Protein AF-A0A7X8QN59-F1 (afdb_monomer_lite)

Foldseek 3Di:
DVVQEFQDLVLLVLLLVLLVVLVVLLVVCLVPVDPVSLVVSVVSNVVSVVSNVVSLVVNVNGPYDPVLVVLSVQLVVLVVQLVVLSVVLSVCSVVVNSVVSVVSVVSSVVSSVSNNVSSVVSVVVSVVVVVVVVVVVVVVVVVVVVVVVVVVVVVVVVCVVVVVVVVVVVVVLVVLLVVLVVCVVVVNLPDDQDRDDPDPSNVSSVVSNVVSVVVVVVVVVVVVVVVVVVVVVVVVVVVVVVVVVVVVVVVVVVVVVVVVVVVVVVVVVVVVVVVVVVVVVVVVVVVVVVVVVPD

Radius of gyration: 73.79 Å; chains: 1; bounding box: 144×64×203 Å

Structure (mmCIF, N/CA/C/O backbone):
data_AF-A0A7X8QN59-F1
#
_entry.id   AF-A0A7X8QN59-F1
#
loop_
_atom_site.group_PDB
_atom_site.id
_atom_site.type_symbol
_atom_site.label_atom_id
_atom_site.label_alt_id
_atom_site.label_comp_id
_atom_site.label_asym_id
_atom_site.label_entity_id
_atom_site.label_seq_id
_atom_site.pdbx_PDB_ins_code
_atom_site.Cartn_x
_atom_site.Cartn_y
_atom_site.Cartn_z
_atom_site.occupancy
_atom_site.B_iso_or_equiv
_atom_site.auth_seq_id
_atom_site.auth_comp_id
_atom_site.auth_asym_id
_atom_site.auth_atom_id
_atom_site.pdbx_PDB_model_num
ATOM 1 N N . MET A 1 1 ? 5.576 0.154 -21.734 1.00 44.81 1 MET A N 1
ATOM 2 C CA . MET A 1 1 ? 5.741 1.551 -22.200 1.00 44.81 1 MET A CA 1
ATOM 3 C C . MET A 1 1 ? 7.188 1.907 -22.566 1.00 44.81 1 MET A C 1
ATOM 5 O O . MET A 1 1 ? 7.354 2.583 -23.569 1.00 44.81 1 MET A O 1
ATOM 9 N N . TYR A 1 2 ? 8.227 1.440 -21.850 1.00 43.88 2 TYR A N 1
ATOM 10 C CA . TYR A 1 2 ? 9.634 1.782 -22.162 1.00 43.88 2 TYR A CA 1
ATOM 11 C C . TYR A 1 2 ? 10.181 1.205 -23.482 1.00 43.88 2 TYR A C 1
ATOM 13 O O . TYR A 1 2 ? 10.885 1.901 -24.204 1.00 43.88 2 TYR A O 1
ATOM 21 N N . GLU A 1 3 ? 9.837 -0.032 -23.846 1.00 47.62 3 GLU A N 1
ATOM 22 C CA . GLU A 1 3 ? 10.413 -0.683 -25.041 1.00 47.62 3 GLU A CA 1
ATOM 23 C C . GLU A 1 3 ? 9.923 -0.115 -26.384 1.00 47.62 3 GLU A C 1
ATOM 25 O O . GLU A 1 3 ? 10.558 -0.332 -27.418 1.00 47.62 3 GLU A O 1
ATOM 30 N N . GLN A 1 4 ? 8.813 0.628 -26.381 1.00 49.09 4 GLN A N 1
ATOM 31 C CA . GLN A 1 4 ? 8.185 1.124 -27.610 1.00 49.09 4 GLN A CA 1
ATOM 32 C C . GLN A 1 4 ? 8.911 2.332 -28.225 1.00 49.09 4 GLN A C 1
ATOM 34 O O . GLN A 1 4 ? 8.849 2.502 -29.438 1.00 49.09 4 GLN A O 1
ATOM 39 N N . HIS A 1 5 ? 9.649 3.110 -27.423 1.00 53.09 5 HIS A N 1
ATOM 40 C CA . HIS A 1 5 ? 10.275 4.373 -27.858 1.00 53.09 5 HIS A CA 1
ATOM 41 C C . HIS A 1 5 ? 11.810 4.327 -27.878 1.00 53.09 5 HIS A C 1
ATOM 43 O O . HIS A 1 5 ? 12.466 5.272 -28.305 1.00 53.09 5 HIS A O 1
ATOM 49 N N . LEU A 1 6 ? 12.416 3.243 -27.388 1.00 63.78 6 LEU A N 1
ATOM 50 C CA . LEU A 1 6 ? 13.869 3.110 -27.335 1.00 63.78 6 LEU A CA 1
ATOM 51 C C . LEU A 1 6 ? 14.376 2.388 -28.579 1.00 63.78 6 LEU A C 1
ATOM 53 O O . LEU A 1 6 ? 14.095 1.201 -28.781 1.00 63.78 6 LEU A O 1
ATOM 57 N N . ILE A 1 7 ? 15.152 3.093 -29.402 1.00 71.94 7 ILE A N 1
ATOM 58 C CA . ILE A 1 7 ? 16.002 2.443 -30.395 1.00 71.94 7 ILE A CA 1
ATOM 59 C C . ILE A 1 7 ? 16.997 1.555 -29.644 1.00 71.94 7 ILE A C 1
ATOM 61 O O . ILE A 1 7 ? 17.609 1.967 -28.656 1.00 71.94 7 ILE A O 1
ATOM 65 N N . SER A 1 8 ? 17.164 0.319 -30.110 1.00 81.31 8 SER A N 1
ATOM 66 C CA . SER A 1 8 ? 18.245 -0.530 -29.618 1.00 81.31 8 SER A CA 1
ATOM 67 C C . SER A 1 8 ? 19.570 0.092 -30.058 1.00 81.31 8 SER A C 1
ATOM 69 O O . SER A 1 8 ? 19.858 0.170 -31.253 1.00 81.31 8 SER A O 1
ATOM 71 N N . ILE A 1 9 ? 20.379 0.523 -29.087 1.00 83.81 9 ILE A N 1
ATOM 72 C CA . ILE A 1 9 ? 21.734 1.038 -29.332 1.00 83.81 9 ILE A CA 1
ATOM 73 C C . ILE A 1 9 ? 22.555 0.016 -30.133 1.00 83.81 9 ILE A C 1
ATOM 75 O O . ILE A 1 9 ? 23.342 0.411 -30.991 1.00 83.81 9 ILE A O 1
ATOM 79 N N . ASP A 1 10 ? 22.315 -1.282 -29.930 1.00 86.56 10 ASP A N 1
ATOM 80 C CA . ASP A 1 10 ? 22.960 -2.355 -30.692 1.00 86.56 10 ASP A CA 1
ATOM 81 C C . ASP A 1 10 ? 22.600 -2.314 -32.179 1.00 86.56 10 ASP A C 1
ATOM 83 O O . ASP A 1 10 ? 23.446 -2.583 -33.025 1.00 86.56 10 ASP A O 1
ATOM 87 N N . THR A 1 11 ? 21.361 -1.948 -32.517 1.00 91.00 11 THR A N 1
ATOM 88 C CA . THR A 1 11 ? 20.914 -1.818 -33.914 1.00 91.00 11 THR A CA 1
ATOM 89 C C . THR A 1 11 ? 21.661 -0.690 -34.616 1.00 91.00 11 THR A C 1
ATOM 91 O O . THR A 1 11 ? 22.186 -0.885 -35.708 1.00 91.00 11 THR A O 1
ATOM 94 N N . VAL A 1 12 ? 21.820 0.454 -33.945 1.00 92.81 12 VAL A N 1
ATOM 95 C CA . VAL A 1 12 ? 22.618 1.570 -34.473 1.00 92.81 12 VAL A CA 1
ATOM 96 C C . VAL A 1 12 ? 24.098 1.187 -34.598 1.00 92.81 12 VAL A C 1
ATOM 98 O O . VAL A 1 12 ? 24.731 1.482 -35.611 1.00 92.81 12 VAL A O 1
ATOM 101 N N . HIS A 1 13 ? 24.653 0.468 -33.616 1.00 92.06 13 HIS A N 1
ATOM 102 C CA . HIS A 1 13 ? 26.037 -0.010 -33.676 1.00 92.06 13 HIS A CA 1
ATOM 103 C C . HIS A 1 13 ? 26.277 -0.987 -34.829 1.00 92.06 13 HIS A C 1
ATOM 105 O O . HIS A 1 13 ? 27.310 -0.879 -35.487 1.00 92.06 13 HIS A O 1
ATOM 111 N N . ARG A 1 14 ? 25.336 -1.900 -35.115 1.00 94.44 14 ARG A N 1
ATOM 112 C CA . ARG A 1 14 ? 25.438 -2.796 -36.278 1.00 94.44 14 ARG A CA 1
ATOM 113 C C . ARG A 1 14 ? 25.534 -2.008 -37.580 1.00 94.44 14 ARG A C 1
ATOM 115 O O . ARG A 1 14 ? 26.398 -2.310 -38.396 1.00 94.44 14 ARG A O 1
ATOM 122 N N . ILE A 1 15 ? 24.712 -0.972 -37.755 1.00 96.00 15 ILE A N 1
ATOM 123 C CA . ILE A 1 15 ? 24.776 -0.113 -38.946 1.00 96.00 15 ILE A CA 1
ATOM 124 C C . ILE A 1 15 ? 26.153 0.565 -39.045 1.00 96.00 15 ILE A C 1
ATOM 126 O O . ILE A 1 15 ? 26.799 0.480 -40.090 1.00 96.00 15 ILE A O 1
ATOM 130 N N . LYS A 1 16 ? 26.663 1.158 -37.950 1.00 96.00 16 LYS A N 1
ATOM 131 C CA . LYS A 1 16 ? 28.019 1.747 -37.927 1.00 96.00 16 LYS A CA 1
ATOM 132 C C . LYS A 1 16 ? 29.089 0.728 -38.325 1.00 96.00 16 LYS A C 1
ATOM 134 O O . LYS A 1 16 ? 29.953 1.036 -39.142 1.00 96.00 16 LYS A O 1
ATOM 139 N N . GLN A 1 17 ? 29.024 -0.487 -37.778 1.00 95.69 17 GLN A N 1
ATOM 140 C CA . GLN A 1 17 ? 29.954 -1.569 -38.109 1.00 95.69 17 GLN A CA 1
ATOM 141 C C . GLN A 1 17 ? 29.912 -1.913 -39.600 1.00 95.69 17 GLN A C 1
ATOM 143 O O . GLN A 1 17 ? 30.968 -2.051 -40.208 1.00 95.69 17 GLN A O 1
ATOM 148 N N . ARG A 1 18 ? 28.723 -1.997 -40.210 1.00 96.88 18 ARG A N 1
ATOM 149 C CA . ARG A 1 18 ? 28.588 -2.288 -41.645 1.00 96.88 18 ARG A CA 1
ATOM 150 C C . ARG A 1 18 ? 29.156 -1.181 -42.532 1.00 96.88 18 ARG A C 1
ATOM 152 O O . ARG A 1 18 ? 29.790 -1.494 -43.534 1.00 96.88 18 ARG A O 1
ATOM 159 N N . VAL A 1 19 ? 28.993 0.090 -42.159 1.00 95.38 19 VAL A N 1
ATOM 160 C CA . VAL A 1 19 ? 29.618 1.218 -42.880 1.00 95.38 19 VAL A CA 1
ATOM 161 C C . VAL A 1 19 ? 31.148 1.134 -42.805 1.00 95.38 19 VAL A C 1
ATOM 163 O O . VAL A 1 19 ? 31.826 1.249 -43.823 1.00 95.38 19 VAL A O 1
ATOM 166 N N . VAL A 1 20 ? 31.706 0.846 -41.625 1.00 94.88 20 VAL A N 1
ATOM 167 C CA . VAL A 1 20 ? 33.161 0.685 -41.452 1.00 94.88 20 VAL A CA 1
ATOM 168 C C . VAL A 1 20 ? 33.697 -0.528 -42.221 1.00 94.88 20 VAL A C 1
ATOM 170 O O . VAL A 1 20 ? 34.733 -0.423 -42.876 1.00 94.88 20 VAL A O 1
ATOM 173 N N . LEU A 1 21 ? 32.990 -1.662 -42.192 1.00 96.00 21 LEU A N 1
ATOM 174 C CA . LEU A 1 21 ? 33.342 -2.848 -42.981 1.00 96.00 21 LEU A CA 1
ATOM 175 C C . LEU A 1 21 ? 33.314 -2.548 -44.482 1.00 96.00 21 LEU A C 1
ATOM 177 O O . LEU A 1 21 ? 34.239 -2.922 -45.195 1.00 96.00 21 LEU A O 1
ATOM 181 N N . SER A 1 22 ? 32.308 -1.808 -44.950 1.00 95.62 22 SER A N 1
ATOM 182 C CA . SER A 1 22 ? 32.225 -1.360 -46.341 1.00 95.62 22 SER A CA 1
ATOM 183 C C . SER A 1 22 ? 33.440 -0.498 -46.732 1.00 95.62 22 SER A C 1
ATOM 185 O O . SER A 1 22 ? 34.058 -0.730 -47.770 1.00 95.62 22 SER A O 1
ATOM 187 N N . ASN A 1 23 ? 33.885 0.424 -45.873 1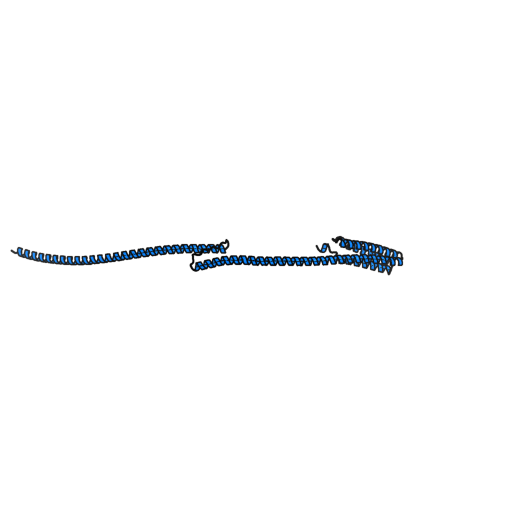.00 93.69 23 ASN A N 1
ATOM 188 C CA . ASN A 1 23 ? 35.125 1.173 -46.123 1.00 93.69 23 ASN A CA 1
ATOM 189 C C . ASN A 1 23 ? 36.360 0.260 -46.174 1.00 93.69 23 ASN A C 1
ATOM 191 O O . ASN A 1 23 ? 37.241 0.470 -47.005 1.00 93.69 23 ASN A O 1
ATOM 195 N N . SER A 1 24 ? 36.419 -0.769 -45.323 1.00 94.25 24 SER A N 1
ATOM 196 C CA . SER A 1 24 ? 37.519 -1.741 -45.322 1.00 94.25 24 SER A CA 1
ATOM 197 C C . SER A 1 24 ? 37.622 -2.500 -46.647 1.00 94.25 24 SER A C 1
ATOM 199 O O . SER A 1 24 ? 38.703 -2.546 -47.230 1.00 94.25 24 SER A O 1
ATOM 201 N N . TYR A 1 25 ? 36.510 -3.045 -47.152 1.00 95.31 25 TYR A N 1
ATOM 202 C CA . TYR A 1 25 ? 36.494 -3.751 -48.439 1.00 95.31 25 TYR A CA 1
ATOM 203 C C . TYR A 1 25 ? 36.888 -2.830 -49.597 1.00 95.31 25 TYR A C 1
ATOM 205 O O . TYR A 1 25 ? 37.665 -3.223 -50.467 1.00 95.31 25 TYR A O 1
ATOM 213 N N . LEU A 1 26 ? 36.425 -1.575 -49.586 1.00 94.25 26 LEU A N 1
ATOM 214 C CA . LEU A 1 26 ? 36.805 -0.607 -50.613 1.00 94.25 26 LEU A CA 1
ATOM 215 C C . LEU A 1 26 ? 38.305 -0.276 -50.574 1.00 94.25 26 LEU A C 1
ATOM 217 O O . LEU A 1 26 ? 38.942 -0.151 -51.620 1.00 94.25 26 LEU A O 1
ATOM 221 N N . MET A 1 27 ? 38.890 -0.169 -49.380 1.00 91.12 27 MET A N 1
ATOM 222 C CA . MET A 1 27 ? 40.331 0.041 -49.228 1.00 91.12 27 MET A CA 1
ATOM 223 C C . MET A 1 27 ? 41.153 -1.146 -49.734 1.00 91.12 27 MET A C 1
ATOM 225 O O . MET A 1 27 ? 42.210 -0.945 -50.340 1.00 91.12 27 MET A O 1
ATOM 229 N N . ASP A 1 28 ? 40.678 -2.377 -49.539 1.00 92.81 28 ASP A N 1
ATOM 230 C CA . ASP A 1 28 ? 41.335 -3.556 -50.104 1.00 92.81 28 ASP A CA 1
ATOM 231 C C . ASP A 1 28 ? 41.301 -3.554 -51.638 1.00 92.81 28 ASP A C 1
ATOM 233 O O . ASP A 1 28 ? 42.330 -3.836 -52.261 1.00 92.81 28 ASP A O 1
ATOM 237 N N . VAL A 1 29 ? 40.188 -3.123 -52.244 1.00 94.00 29 VAL A N 1
ATOM 238 C CA . VAL A 1 29 ? 40.080 -2.907 -53.697 1.00 94.00 29 VAL A CA 1
ATOM 239 C C . VAL A 1 29 ? 41.067 -1.845 -54.187 1.00 94.00 29 VAL A C 1
ATOM 241 O O . VAL A 1 29 ? 41.781 -2.077 -55.161 1.00 94.00 29 VAL A O 1
ATOM 244 N N . LEU A 1 30 ? 41.166 -0.694 -53.514 1.00 91.38 30 LEU A N 1
ATOM 245 C CA . LEU A 1 30 ? 42.093 0.376 -53.910 1.00 91.38 30 LEU A CA 1
ATOM 246 C C . LEU A 1 30 ? 43.563 -0.046 -53.788 1.00 91.38 30 LEU A C 1
ATOM 248 O O . LEU A 1 30 ? 44.391 0.328 -54.620 1.00 91.38 30 LEU A O 1
ATOM 252 N N . ARG A 1 31 ? 43.899 -0.844 -52.769 1.00 91.69 31 ARG A N 1
ATOM 253 C CA . ARG A 1 31 ? 45.261 -1.348 -52.546 1.00 91.69 31 ARG A CA 1
ATOM 254 C C . ARG A 1 31 ? 45.645 -2.454 -53.529 1.00 91.69 31 ARG A C 1
ATOM 256 O O . ARG A 1 31 ? 46.814 -2.559 -53.903 1.00 91.69 31 ARG A O 1
ATOM 263 N N . LYS A 1 32 ? 44.691 -3.308 -53.901 1.00 92.62 32 LYS A N 1
ATOM 264 C CA . LYS A 1 32 ? 44.879 -4.442 -54.813 1.00 92.62 32 LYS A CA 1
ATOM 265 C C . LYS A 1 32 ? 43.723 -4.481 -55.819 1.00 92.62 32 LYS A C 1
ATOM 267 O O . LYS A 1 32 ? 42.798 -5.264 -55.621 1.00 92.62 32 LYS A O 1
ATOM 272 N N . PRO A 1 33 ? 43.767 -3.677 -56.896 1.00 90.56 33 PRO A N 1
ATOM 273 C CA . PRO A 1 33 ? 42.663 -3.564 -57.848 1.00 90.56 33 PRO A CA 1
ATOM 274 C C . PRO A 1 33 ? 42.682 -4.717 -58.864 1.00 90.56 33 PRO A C 1
ATOM 276 O O . PRO A 1 33 ? 43.029 -4.533 -60.030 1.00 90.56 33 PRO A O 1
ATOM 279 N N . VAL A 1 34 ? 42.361 -5.927 -58.404 1.00 92.88 34 VAL A N 1
ATOM 280 C CA . VAL A 1 34 ? 42.230 -7.137 -59.230 1.00 92.88 34 VAL A CA 1
ATOM 281 C C . VAL A 1 34 ? 40.767 -7.568 -59.292 1.00 92.88 34 VAL A C 1
ATOM 283 O O . VAL A 1 34 ? 39.970 -7.203 -58.436 1.00 92.88 34 VAL A O 1
ATOM 286 N N . GLU A 1 35 ? 40.396 -8.346 -60.306 1.00 91.94 35 GLU A N 1
ATOM 287 C CA . GLU A 1 35 ? 39.000 -8.759 -60.513 1.00 91.94 35 GLU A CA 1
ATOM 288 C C . GLU A 1 35 ? 38.417 -9.498 -59.298 1.00 91.94 35 GLU A C 1
ATOM 290 O O . GLU A 1 35 ? 37.293 -9.219 -58.895 1.00 91.94 35 GLU A O 1
ATOM 295 N N . GLU A 1 36 ? 39.215 -10.353 -58.655 1.00 93.12 36 GLU A N 1
ATOM 296 C CA . GLU A 1 36 ? 38.830 -11.092 -57.447 1.00 93.12 36 GLU A CA 1
ATOM 297 C C . GLU A 1 36 ? 38.400 -10.168 -56.294 1.00 93.12 36 GLU A C 1
ATOM 299 O O . GLU A 1 36 ? 37.313 -10.340 -55.748 1.00 93.12 36 GLU A O 1
ATOM 304 N N . THR A 1 37 ? 39.198 -9.145 -55.964 1.00 92.88 37 THR A N 1
ATOM 305 C CA . THR A 1 37 ? 38.901 -8.227 -54.849 1.00 92.88 37 THR A CA 1
ATOM 306 C C . THR A 1 37 ? 37.716 -7.319 -55.152 1.00 92.88 37 THR A C 1
ATOM 308 O O . THR A 1 37 ? 36.962 -6.969 -54.249 1.00 92.88 37 THR A O 1
ATOM 311 N N . ILE A 1 38 ? 37.535 -6.940 -56.420 1.00 93.38 38 ILE A N 1
ATOM 312 C CA . ILE A 1 38 ? 36.405 -6.120 -56.862 1.00 93.38 38 ILE A CA 1
ATOM 313 C C . ILE A 1 38 ? 35.099 -6.910 -56.745 1.00 93.38 38 ILE A C 1
ATOM 315 O O . ILE A 1 38 ? 34.141 -6.400 -56.170 1.00 93.38 38 ILE A O 1
ATOM 319 N N . VAL A 1 39 ? 35.066 -8.149 -57.248 1.00 94.62 39 VAL A N 1
ATOM 320 C CA . VAL A 1 39 ? 33.872 -9.008 -57.187 1.00 94.62 39 VAL A CA 1
ATOM 321 C C . VAL A 1 39 ? 33.503 -9.325 -55.738 1.00 94.62 39 VAL A C 1
ATOM 323 O O . VAL A 1 39 ? 32.334 -9.213 -55.371 1.00 94.62 39 VAL A O 1
ATOM 326 N N . GLU A 1 40 ? 34.491 -9.654 -54.900 1.00 94.56 40 GLU A N 1
ATOM 327 C CA . GLU A 1 40 ? 34.267 -9.889 -53.470 1.00 94.56 40 GLU A CA 1
ATOM 328 C C . GLU A 1 40 ? 33.688 -8.643 -52.784 1.00 94.56 40 GLU A C 1
ATOM 330 O O . GLU A 1 40 ? 32.687 -8.736 -52.073 1.00 94.56 40 GLU A O 1
ATOM 335 N N . ALA A 1 41 ? 34.261 -7.460 -53.028 1.00 94.88 41 ALA A N 1
ATOM 336 C CA . ALA A 1 41 ? 33.770 -6.219 -52.437 1.00 94.88 41 ALA A CA 1
ATOM 337 C C . ALA A 1 41 ? 32.329 -5.896 -52.865 1.00 94.88 41 ALA A C 1
ATOM 339 O O . ALA A 1 41 ? 31.521 -5.522 -52.020 1.00 94.88 41 ALA A O 1
ATOM 340 N N . GLU A 1 42 ? 31.978 -6.080 -54.141 1.00 94.56 42 GLU A N 1
ATOM 341 C CA . GLU A 1 42 ? 30.611 -5.864 -54.636 1.00 94.56 42 GLU A CA 1
ATOM 342 C C . GLU A 1 42 ? 29.593 -6.809 -53.988 1.00 94.56 42 GLU A C 1
ATOM 344 O O . GLU A 1 42 ? 28.500 -6.380 -53.603 1.00 94.56 42 GLU A O 1
ATOM 349 N N . GLU A 1 43 ? 29.950 -8.084 -53.811 1.00 95.19 43 GLU A N 1
ATOM 350 C CA . GLU A 1 43 ? 29.104 -9.038 -53.094 1.00 95.19 43 GLU A CA 1
ATOM 351 C C . GLU A 1 43 ? 28.883 -8.595 -51.641 1.00 95.19 43 GLU A C 1
ATOM 353 O O . GLU A 1 43 ? 27.741 -8.537 -51.169 1.00 95.19 43 GLU A O 1
ATOM 358 N N . GLN A 1 44 ? 29.958 -8.213 -50.946 1.00 96.62 44 GLN A N 1
ATOM 359 C CA . GLN A 1 44 ? 29.880 -7.746 -49.563 1.00 96.62 44 GLN A CA 1
ATOM 360 C C . GLN A 1 44 ? 29.084 -6.442 -49.445 1.00 96.62 44 GLN A C 1
ATOM 362 O O . GLN A 1 44 ? 28.251 -6.314 -48.549 1.00 96.62 44 GLN A O 1
ATOM 367 N N . PHE A 1 45 ? 29.250 -5.487 -50.361 1.00 95.88 45 PHE A N 1
ATOM 368 C CA . PHE A 1 45 ? 28.480 -4.241 -50.360 1.00 95.88 45 PHE A CA 1
ATOM 369 C C . PHE A 1 45 ? 26.981 -4.483 -50.475 1.00 95.88 45 PHE A C 1
ATOM 371 O O . PHE A 1 45 ? 26.217 -3.854 -49.740 1.00 95.88 45 PHE A O 1
ATOM 378 N N . ASN A 1 46 ? 26.555 -5.419 -51.323 1.00 94.31 46 ASN A N 1
ATOM 379 C CA . ASN A 1 46 ? 25.146 -5.786 -51.435 1.00 94.31 46 ASN A CA 1
ATOM 380 C C . ASN A 1 46 ? 24.606 -6.367 -50.122 1.00 94.31 46 ASN A C 1
ATOM 382 O O . ASN A 1 46 ? 23.564 -5.924 -49.635 1.00 94.31 46 ASN A O 1
ATOM 386 N N . GLN A 1 47 ? 25.332 -7.301 -49.500 1.00 95.12 47 GLN A N 1
ATOM 387 C CA . GLN A 1 47 ? 24.924 -7.882 -48.215 1.00 95.12 47 GLN A CA 1
ATOM 388 C C . GLN A 1 47 ? 24.854 -6.829 -47.099 1.00 95.12 47 GLN A C 1
ATOM 390 O O . GLN A 1 47 ? 23.902 -6.803 -46.311 1.00 95.12 47 GLN A O 1
ATOM 395 N N . LEU A 1 48 ? 25.839 -5.930 -47.040 1.00 96.19 48 LEU A N 1
ATOM 396 C CA . LEU A 1 48 ? 25.892 -4.863 -46.044 1.00 96.19 48 LEU A CA 1
ATOM 397 C C . LEU A 1 48 ? 24.753 -3.849 -46.233 1.00 96.19 48 LEU A C 1
ATOM 399 O O . LEU A 1 48 ? 24.156 -3.429 -45.240 1.00 96.19 48 LEU A O 1
ATOM 403 N N . THR A 1 49 ? 24.419 -3.498 -47.480 1.00 94.06 49 THR A N 1
ATOM 404 C CA . THR A 1 49 ? 23.286 -2.619 -47.815 1.00 94.06 49 THR A CA 1
ATOM 405 C C . THR A 1 49 ? 21.961 -3.228 -47.362 1.00 94.06 49 THR A C 1
ATOM 407 O O . THR A 1 49 ? 21.229 -2.570 -46.627 1.00 94.06 49 THR A O 1
ATOM 410 N N . ILE A 1 50 ? 21.698 -4.500 -47.685 1.00 95.69 50 ILE A N 1
ATOM 411 C CA . ILE A 1 50 ? 20.480 -5.209 -47.247 1.00 95.69 50 ILE A CA 1
ATOM 412 C C . ILE A 1 50 ? 20.366 -5.198 -45.718 1.00 95.69 50 ILE A C 1
ATOM 414 O O . ILE A 1 50 ? 19.303 -4.933 -45.155 1.00 95.69 50 ILE A O 1
ATOM 418 N N . GLY A 1 51 ? 21.478 -5.458 -45.023 1.00 95.44 51 GLY A N 1
ATOM 419 C CA . GLY A 1 51 ? 21.512 -5.405 -43.566 1.00 95.44 51 GLY A CA 1
ATOM 420 C C . GLY A 1 51 ? 21.177 -4.015 -43.016 1.00 95.44 51 GLY A C 1
ATOM 421 O O . GLY A 1 51 ? 20.432 -3.905 -42.041 1.00 95.44 51 GLY A O 1
ATOM 422 N N . ASN A 1 52 ? 21.723 -2.957 -43.624 1.00 95.12 52 ASN A N 1
ATOM 423 C CA . ASN A 1 52 ? 21.444 -1.579 -43.224 1.00 95.12 52 ASN A CA 1
ATOM 424 C C . ASN A 1 52 ? 19.972 -1.220 -43.431 1.00 95.12 52 ASN A C 1
ATOM 426 O O . ASN A 1 52 ? 19.363 -0.692 -42.509 1.00 95.12 52 ASN A O 1
ATOM 430 N N . GLU A 1 53 ? 19.387 -1.551 -44.580 1.00 94.88 53 GLU A N 1
ATOM 431 C CA . GLU A 1 53 ? 17.966 -1.310 -44.860 1.00 94.88 53 GLU A CA 1
ATOM 432 C C . GLU A 1 53 ? 17.055 -2.006 -43.841 1.00 94.88 53 GLU A C 1
ATOM 434 O O . GLU A 1 53 ? 16.129 -1.389 -43.312 1.00 94.88 53 GLU A O 1
ATOM 439 N N . ALA A 1 54 ? 17.355 -3.260 -43.492 1.00 94.81 54 ALA A N 1
ATOM 440 C CA . ALA A 1 54 ? 16.591 -4.008 -42.496 1.00 94.81 54 ALA A CA 1
ATOM 441 C C . ALA A 1 54 ? 16.662 -3.376 -41.090 1.00 94.81 54 ALA A C 1
ATOM 443 O O . ALA A 1 54 ? 15.648 -3.264 -40.390 1.00 94.81 54 ALA A O 1
ATOM 444 N N . ASP A 1 55 ? 17.852 -2.943 -40.666 1.00 94.81 55 ASP A N 1
ATOM 445 C CA . ASP A 1 55 ? 18.042 -2.300 -39.363 1.00 94.81 55 ASP A CA 1
ATOM 446 C C . ASP A 1 55 ? 17.441 -0.878 -39.332 1.00 94.81 55 ASP A C 1
ATOM 448 O O . ASP A 1 55 ? 16.852 -0.493 -38.322 1.00 94.81 55 ASP A O 1
ATOM 452 N N . ILE A 1 56 ? 17.499 -0.126 -40.440 1.00 94.38 56 ILE A N 1
ATOM 453 C CA . ILE A 1 56 ? 16.828 1.178 -40.591 1.00 94.38 56 ILE A CA 1
ATOM 454 C C . ILE A 1 56 ? 15.312 1.007 -40.500 1.00 94.38 56 ILE A C 1
ATOM 456 O O . ILE A 1 56 ? 14.674 1.701 -39.714 1.00 94.38 56 ILE A O 1
ATOM 460 N N . TYR A 1 57 ? 14.735 0.040 -41.215 1.00 92.19 57 TYR A N 1
ATOM 461 C CA . TYR A 1 57 ? 13.303 -0.250 -41.133 1.00 92.19 57 TYR A CA 1
ATOM 462 C C . TYR A 1 57 ? 12.873 -0.585 -39.697 1.00 92.19 57 TYR A C 1
ATOM 464 O O . TYR A 1 57 ? 11.863 -0.088 -39.204 1.00 92.19 57 TYR A O 1
ATOM 472 N N . THR A 1 58 ? 13.684 -1.370 -38.981 1.00 91.25 58 THR A N 1
ATOM 473 C CA . THR A 1 58 ? 13.442 -1.708 -37.567 1.00 91.25 58 THR A CA 1
ATOM 474 C C . THR A 1 58 ? 13.431 -0.470 -36.661 1.00 91.25 58 THR A C 1
ATOM 476 O O . THR A 1 58 ? 12.715 -0.435 -35.657 1.00 91.25 58 THR A O 1
ATOM 479 N N . ILE A 1 59 ? 14.223 0.547 -36.999 1.00 90.75 59 ILE A N 1
ATOM 480 C CA . ILE A 1 59 ? 14.219 1.838 -36.311 1.00 90.75 59 ILE A CA 1
ATOM 481 C C . ILE A 1 59 ? 12.962 2.641 -36.679 1.00 90.75 59 ILE A C 1
ATOM 483 O O . ILE A 1 59 ? 12.314 3.184 -35.788 1.00 90.75 59 ILE A O 1
ATOM 487 N N . GLU A 1 60 ? 12.584 2.687 -37.956 1.00 89.38 60 GLU A N 1
ATOM 488 C CA . GLU A 1 60 ? 11.461 3.493 -38.461 1.00 89.38 60 GLU A CA 1
ATOM 489 C C . GLU A 1 60 ? 10.084 3.026 -37.977 1.00 89.38 60 GLU A C 1
ATOM 491 O O . GLU A 1 60 ? 9.186 3.849 -37.807 1.00 89.38 60 GLU A O 1
ATOM 496 N N . ILE A 1 61 ? 9.906 1.727 -37.718 1.00 87.44 61 ILE A N 1
ATOM 497 C CA . ILE A 1 61 ? 8.646 1.196 -37.168 1.00 87.44 61 ILE A CA 1
ATOM 498 C C . ILE A 1 61 ? 8.431 1.550 -35.688 1.00 87.44 61 ILE A C 1
ATOM 500 O O . ILE A 1 61 ? 7.351 1.293 -35.150 1.00 87.44 61 ILE A O 1
ATOM 504 N N . LYS A 1 62 ? 9.445 2.095 -35.002 1.00 86.06 62 LYS A N 1
ATOM 505 C CA . LYS A 1 62 ? 9.313 2.581 -33.623 1.00 86.06 62 LYS A CA 1
ATOM 506 C C . LYS A 1 62 ? 8.727 3.989 -33.615 1.00 86.06 62 LYS A C 1
ATOM 508 O O . LYS A 1 62 ? 8.914 4.766 -34.549 1.00 86.06 62 LYS A O 1
ATOM 513 N N . ASP A 1 63 ? 8.046 4.343 -32.527 1.00 82.75 63 ASP A N 1
ATOM 514 C CA . ASP A 1 63 ? 7.536 5.704 -32.362 1.00 82.75 63 ASP A CA 1
ATOM 515 C C . ASP A 1 63 ? 8.680 6.647 -31.969 1.00 82.75 63 ASP A C 1
ATOM 517 O O . ASP A 1 63 ? 9.033 6.795 -30.796 1.00 82.75 63 ASP A O 1
ATOM 521 N N . LEU A 1 64 ? 9.332 7.206 -32.989 1.00 84.31 64 LEU A N 1
ATOM 522 C CA . LEU A 1 64 ? 10.449 8.133 -32.841 1.00 84.31 64 LEU A CA 1
ATOM 523 C C . LEU A 1 64 ? 9.958 9.559 -32.580 1.00 84.31 64 LEU A C 1
ATOM 525 O O . LEU A 1 64 ? 8.984 10.028 -33.189 1.00 84.31 64 LEU A O 1
ATOM 529 N N . SER A 1 65 ? 10.702 10.281 -31.738 1.00 86.38 65 SER A N 1
ATOM 530 C CA . SER A 1 65 ? 10.503 11.717 -31.557 1.00 86.38 65 SER A CA 1
ATOM 531 C C . SER A 1 65 ? 10.723 12.466 -32.877 1.00 86.38 65 SER A C 1
ATOM 533 O O . SER A 1 65 ? 11.385 11.971 -33.792 1.00 86.38 65 SER A O 1
ATOM 535 N N . GLN A 1 66 ? 10.175 13.677 -32.999 1.00 88.00 66 GLN A N 1
ATOM 536 C CA . GLN A 1 66 ? 10.377 14.482 -34.206 1.00 88.00 66 GLN A CA 1
ATOM 537 C C . GLN A 1 66 ? 11.868 14.774 -34.460 1.00 88.00 66 GLN A C 1
ATOM 539 O O . GLN A 1 66 ? 12.311 14.671 -35.600 1.00 88.00 66 GLN A O 1
ATOM 544 N N . GLY A 1 67 ? 12.650 15.033 -33.406 1.00 89.12 67 GLY A N 1
ATOM 545 C CA . GLY A 1 67 ? 14.098 15.229 -33.519 1.00 89.12 67 GLY A CA 1
ATOM 546 C C . GLY A 1 67 ? 14.835 13.968 -33.982 1.00 89.12 67 GLY A C 1
ATOM 547 O O . GLY A 1 67 ? 15.651 14.038 -34.896 1.00 89.12 67 GLY A O 1
ATOM 548 N N . ASP A 1 68 ? 14.497 12.797 -33.434 1.00 90.38 68 ASP A N 1
ATOM 549 C CA . ASP A 1 68 ? 15.130 11.533 -33.846 1.00 90.38 68 ASP A CA 1
ATOM 550 C C . ASP A 1 68 ? 14.774 11.161 -35.295 1.00 90.38 68 ASP A C 1
ATOM 552 O O . ASP A 1 68 ? 15.615 10.636 -36.023 1.00 90.38 68 ASP A O 1
ATOM 556 N N . LYS A 1 69 ? 13.553 11.485 -35.750 1.00 92.12 69 LYS A N 1
ATOM 557 C CA . LYS A 1 69 ? 13.145 11.341 -37.161 1.00 92.12 69 LYS A CA 1
ATOM 558 C C . LYS A 1 69 ? 13.983 12.225 -38.083 1.00 92.12 69 LYS A C 1
ATOM 560 O O . LYS A 1 69 ? 14.400 11.770 -39.145 1.00 92.12 69 LYS A O 1
ATOM 565 N N . GLU A 1 70 ? 14.246 13.469 -37.690 1.00 94.19 70 GLU A N 1
ATOM 566 C CA . GLU A 1 70 ? 15.093 14.389 -38.458 1.00 94.19 70 GLU A CA 1
ATOM 567 C C . GLU A 1 70 ? 16.543 13.893 -38.541 1.00 94.19 70 GLU A C 1
ATOM 569 O O . GLU A 1 70 ? 17.123 13.886 -39.627 1.00 94.19 70 GLU A O 1
ATOM 574 N N . ILE A 1 71 ? 17.111 13.412 -37.431 1.00 94.88 71 ILE A N 1
ATOM 575 C CA . ILE A 1 71 ? 18.465 12.837 -37.396 1.00 94.88 71 ILE A CA 1
ATOM 576 C C . ILE A 1 71 ? 18.547 11.579 -38.274 1.00 94.88 71 ILE A C 1
ATOM 578 O O . ILE A 1 71 ? 19.480 11.432 -39.066 1.00 94.88 71 ILE A O 1
ATOM 582 N N . LEU A 1 72 ? 17.555 10.686 -38.189 1.00 94.81 72 LEU A N 1
ATOM 583 C CA . LEU A 1 72 ? 17.503 9.478 -39.013 1.00 94.81 72 LEU A CA 1
ATOM 584 C C . LEU A 1 72 ? 17.382 9.803 -40.508 1.00 94.81 72 LEU A C 1
ATOM 586 O O . LEU A 1 72 ? 17.999 9.134 -41.333 1.00 94.81 72 LEU A O 1
ATOM 590 N N . ASN A 1 73 ? 16.612 10.830 -40.871 1.00 95.88 73 ASN A N 1
ATOM 591 C CA . ASN A 1 73 ? 16.514 11.279 -42.259 1.00 95.88 73 ASN A CA 1
ATOM 592 C C . ASN A 1 73 ? 17.853 11.813 -42.778 1.00 95.88 73 ASN A C 1
ATOM 594 O O . ASN A 1 73 ? 18.283 11.376 -43.843 1.00 95.88 73 ASN A O 1
ATOM 598 N N . LYS A 1 74 ? 18.559 12.645 -42.000 1.00 96.50 74 LYS A N 1
ATOM 599 C CA . LYS A 1 74 ? 19.922 13.090 -42.346 1.00 96.50 74 LYS A CA 1
ATOM 600 C C . LYS A 1 74 ? 20.872 11.909 -42.535 1.00 96.50 74 LYS A C 1
ATOM 602 O O . LYS A 1 74 ? 21.615 11.865 -43.510 1.00 96.50 74 LYS A O 1
ATOM 607 N N . PHE A 1 75 ? 20.822 10.924 -41.635 1.00 97.44 75 PHE A N 1
ATOM 608 C CA . PHE A 1 75 ? 21.619 9.707 -41.775 1.00 97.44 75 PHE A CA 1
ATOM 609 C C . PHE A 1 75 ? 21.333 8.986 -43.099 1.00 97.44 75 PHE A C 1
ATOM 611 O O . PHE A 1 75 ? 22.275 8.622 -43.798 1.00 97.44 75 PHE A O 1
ATOM 618 N N . LYS A 1 76 ? 20.057 8.798 -43.461 1.00 97.12 76 LYS A N 1
ATOM 619 C CA . LYS A 1 76 ? 19.672 8.147 -44.724 1.00 97.12 76 LYS A CA 1
ATOM 620 C C . LYS A 1 76 ? 20.175 8.917 -45.944 1.00 97.12 76 LYS A C 1
ATOM 622 O O . LYS A 1 76 ? 20.684 8.293 -46.867 1.00 97.12 76 LYS A O 1
ATOM 627 N N . GLU A 1 77 ? 20.079 10.245 -45.938 1.00 97.50 77 GLU A N 1
ATOM 628 C CA . GLU A 1 77 ? 20.608 11.094 -47.015 1.00 97.50 77 GLU A CA 1
ATOM 629 C C . GLU A 1 77 ? 22.122 10.903 -47.186 1.00 97.50 77 GLU A C 1
ATOM 631 O O . GLU A 1 77 ? 22.593 10.643 -48.294 1.00 97.50 77 GLU A O 1
ATOM 636 N N . TYR A 1 78 ? 22.887 10.940 -46.090 1.00 98.00 78 TYR A N 1
ATOM 637 C CA . TYR A 1 78 ? 24.331 10.703 -46.141 1.00 98.00 78 TYR A CA 1
ATOM 638 C C . TYR A 1 78 ? 24.699 9.257 -46.481 1.00 98.00 78 TYR A C 1
ATOM 640 O O . TYR A 1 78 ? 25.719 9.031 -47.128 1.00 98.00 78 TYR A O 1
ATOM 648 N N . LEU A 1 79 ? 23.884 8.276 -46.082 1.00 97.19 79 LEU A N 1
ATOM 649 C CA . LEU A 1 79 ? 24.089 6.873 -46.437 1.00 97.19 79 LEU A CA 1
ATOM 650 C C . LEU A 1 79 ? 23.907 6.645 -47.942 1.00 97.19 79 LEU A C 1
ATOM 652 O O . LEU A 1 79 ? 24.709 5.929 -48.535 1.00 97.19 79 LEU A O 1
ATOM 656 N N . ILE A 1 80 ? 22.897 7.270 -48.554 1.00 97.12 80 ILE A N 1
ATOM 657 C CA . ILE A 1 80 ? 22.681 7.221 -50.007 1.00 97.12 80 ILE A CA 1
ATOM 658 C C . ILE A 1 80 ? 23.863 7.871 -50.726 1.00 97.12 80 ILE A C 1
ATOM 660 O O . ILE A 1 80 ? 24.462 7.243 -51.594 1.00 97.12 80 ILE A O 1
ATOM 664 N N . LEU A 1 81 ? 24.266 9.077 -50.310 1.00 97.00 81 LEU A N 1
ATOM 665 C CA . LEU A 1 81 ? 25.426 9.756 -50.892 1.00 97.00 81 LEU A CA 1
ATOM 666 C C . LEU A 1 81 ? 26.695 8.898 -50.773 1.00 97.00 81 LEU A C 1
ATOM 668 O O . LEU A 1 81 ? 27.442 8.744 -51.732 1.00 97.00 81 LEU A O 1
ATOM 672 N N . TYR A 1 82 ? 26.922 8.289 -49.609 1.00 97.31 82 TYR A N 1
ATOM 673 C CA . TYR A 1 82 ? 28.026 7.360 -49.385 1.00 97.31 82 TYR A CA 1
ATOM 674 C C . TYR A 1 82 ? 28.002 6.169 -50.358 1.00 97.31 82 TYR A C 1
ATOM 676 O O . TYR A 1 82 ? 29.044 5.792 -50.897 1.00 97.31 82 TYR A O 1
ATOM 684 N N . GLN A 1 83 ? 26.827 5.583 -50.598 1.00 95.81 83 GLN A N 1
ATOM 685 C CA . GLN A 1 83 ? 26.656 4.478 -51.541 1.00 95.81 83 GLN A CA 1
ATOM 686 C C . GLN A 1 83 ? 26.933 4.919 -52.984 1.00 95.81 83 GLN A C 1
ATOM 688 O O . GLN A 1 83 ? 27.671 4.232 -53.684 1.00 95.81 83 GLN A O 1
ATOM 693 N N . GLU A 1 84 ? 26.412 6.068 -53.416 1.00 96.44 84 GLU A N 1
ATOM 694 C CA . GLU A 1 84 ? 26.652 6.623 -54.757 1.00 96.44 84 GLU A CA 1
ATOM 695 C C . GLU A 1 84 ? 28.141 6.899 -55.003 1.00 96.44 84 GLU A C 1
ATOM 697 O O . GLU A 1 84 ? 28.707 6.512 -56.028 1.00 96.44 84 GLU A O 1
ATOM 702 N N . GLU A 1 85 ? 28.798 7.523 -54.028 1.00 97.00 85 GLU A N 1
ATOM 703 C CA . GLU A 1 85 ? 30.226 7.825 -54.074 1.00 97.00 85 GLU A CA 1
ATOM 704 C C . GLU A 1 85 ? 31.071 6.538 -54.123 1.00 97.00 85 GLU A C 1
ATOM 706 O O . GLU A 1 85 ? 32.071 6.477 -54.843 1.00 97.00 85 GLU A O 1
ATOM 711 N N . ARG A 1 86 ? 30.647 5.476 -53.422 1.00 96.56 86 ARG A N 1
ATOM 712 C CA . ARG A 1 86 ? 31.296 4.152 -53.453 1.00 96.56 86 ARG A CA 1
ATOM 713 C C . ARG A 1 86 ? 31.211 3.502 -54.825 1.00 96.56 86 ARG A C 1
ATOM 715 O O . ARG A 1 86 ? 32.221 2.989 -55.308 1.00 96.56 86 ARG A O 1
ATOM 722 N N . GLU A 1 87 ? 30.045 3.551 -55.459 1.00 96.06 87 GLU A N 1
ATOM 723 C CA . GLU A 1 87 ? 29.861 3.023 -56.813 1.00 96.06 87 GLU A CA 1
ATOM 724 C C . GLU A 1 87 ? 30.720 3.777 -57.839 1.00 96.06 87 GLU A C 1
ATOM 726 O O . GLU A 1 87 ? 31.344 3.159 -58.706 1.00 96.06 87 GLU A O 1
ATOM 731 N N . GLU A 1 88 ? 30.836 5.106 -57.725 1.00 96.75 88 GLU A N 1
ATOM 732 C CA . GLU A 1 88 ? 31.694 5.878 -58.632 1.00 96.75 88 GLU A CA 1
ATOM 733 C C . GLU A 1 88 ? 33.184 5.564 -58.411 1.00 96.75 88 GLU A C 1
ATOM 735 O O . GLU A 1 88 ? 33.926 5.410 -59.385 1.00 96.75 88 GLU A O 1
ATOM 740 N N . VAL A 1 89 ? 33.631 5.373 -57.161 1.00 96.38 89 VAL A N 1
ATOM 741 C CA . VAL A 1 89 ? 34.996 4.892 -56.876 1.00 96.38 89 VAL A CA 1
ATOM 742 C C . VAL A 1 89 ? 35.233 3.529 -57.535 1.00 96.38 89 VAL A C 1
ATOM 744 O O . VAL A 1 89 ? 36.217 3.374 -58.261 1.00 96.38 89 VAL A O 1
ATOM 747 N N . LEU A 1 90 ? 34.331 2.556 -57.356 1.00 95.50 90 LEU A N 1
ATOM 748 C CA . LEU A 1 90 ? 34.448 1.230 -57.977 1.00 95.50 90 LEU A CA 1
ATOM 749 C C . LEU A 1 90 ? 34.523 1.307 -59.504 1.00 95.50 90 LEU A C 1
ATOM 751 O O . LEU A 1 90 ? 35.370 0.665 -60.126 1.00 95.50 90 LEU A O 1
ATOM 755 N N . LYS A 1 91 ? 33.671 2.121 -60.125 1.00 96.19 91 LYS A N 1
ATOM 756 C CA . LYS A 1 91 ? 33.650 2.331 -61.575 1.00 96.19 91 LYS A CA 1
ATOM 757 C C . LYS A 1 91 ? 34.958 2.929 -62.097 1.00 96.19 91 LYS A C 1
ATOM 759 O O . LYS A 1 91 ? 35.444 2.511 -63.154 1.00 96.19 91 LYS A O 1
ATOM 764 N N . LEU A 1 92 ? 35.552 3.873 -61.366 1.00 96.44 92 LEU A N 1
ATOM 765 C CA . LEU A 1 92 ? 36.851 4.458 -61.704 1.00 96.44 92 LEU A CA 1
ATOM 766 C C . LEU A 1 92 ? 37.982 3.429 -61.575 1.00 96.44 92 LEU A C 1
ATOM 768 O O . LEU A 1 92 ? 38.820 3.345 -62.474 1.00 96.44 92 LEU A O 1
ATOM 772 N N . VAL A 1 93 ? 37.968 2.600 -60.525 1.00 95.19 93 VAL A N 1
ATOM 773 C CA . VAL A 1 93 ? 38.915 1.483 -60.348 1.00 95.19 93 VAL A CA 1
ATOM 774 C C . VAL A 1 93 ? 38.790 0.472 -61.494 1.00 95.19 93 VAL A C 1
ATOM 776 O O . VAL A 1 93 ? 39.796 0.151 -62.125 1.00 95.19 93 VAL A O 1
ATOM 779 N N . LYS A 1 94 ? 37.568 0.035 -61.831 1.00 94.19 94 LYS A N 1
ATOM 780 C CA . LYS A 1 94 ? 37.281 -0.878 -62.958 1.00 94.19 94 LYS A CA 1
ATOM 781 C C . LYS A 1 94 ? 37.736 -0.320 -64.308 1.00 94.19 94 LYS A C 1
ATOM 783 O O . LYS A 1 94 ? 38.114 -1.072 -65.200 1.00 94.19 94 LYS A O 1
ATOM 788 N N . SER A 1 95 ? 37.727 1.004 -64.450 1.00 95.56 95 SER A N 1
ATOM 789 C CA . SER A 1 95 ? 38.192 1.715 -65.647 1.00 95.56 95 SER A CA 1
ATOM 790 C C . SER A 1 95 ? 39.693 2.041 -65.621 1.00 95.56 95 SER A C 1
ATOM 792 O O . SER A 1 95 ? 40.157 2.816 -66.458 1.00 95.56 95 SER A O 1
ATOM 794 N N . PHE A 1 96 ? 40.451 1.496 -64.661 1.00 94.25 96 PHE A N 1
ATOM 795 C CA . PHE A 1 96 ? 41.883 1.748 -64.442 1.00 94.25 96 PHE A CA 1
ATOM 796 C C . PHE A 1 96 ? 42.246 3.227 -64.180 1.00 94.25 96 PHE A C 1
ATOM 798 O O . PHE A 1 96 ? 43.391 3.644 -64.367 1.00 94.25 96 PHE A O 1
ATOM 805 N N . ARG A 1 97 ? 41.292 4.048 -63.714 1.00 95.94 97 ARG A N 1
ATOM 806 C CA . ARG A 1 97 ? 41.470 5.485 -63.422 1.00 95.94 97 ARG A CA 1
ATOM 807 C C . ARG A 1 97 ? 41.771 5.743 -61.942 1.00 95.94 97 ARG A C 1
ATOM 809 O O . ARG A 1 97 ? 41.036 6.446 -61.252 1.00 95.94 97 ARG A O 1
ATOM 816 N N . PHE A 1 98 ? 42.879 5.200 -61.443 1.00 91.50 98 PHE A N 1
ATOM 817 C CA . PHE A 1 98 ? 43.194 5.189 -60.004 1.00 91.50 98 PHE A CA 1
ATOM 818 C C . PHE A 1 98 ? 43.380 6.574 -59.368 1.00 91.50 98 PHE A C 1
ATOM 820 O O . PHE A 1 98 ? 42.969 6.787 -58.233 1.00 91.50 98 PHE A O 1
ATOM 827 N N . TYR A 1 99 ? 43.949 7.541 -60.093 1.00 90.75 99 TYR A N 1
ATOM 828 C CA . TYR A 1 99 ? 44.105 8.908 -59.577 1.00 90.75 99 TYR A CA 1
ATOM 829 C C . TYR A 1 99 ? 42.756 9.629 -59.403 1.00 90.75 99 TYR A C 1
ATOM 831 O O . TYR A 1 99 ? 42.564 10.404 -58.467 1.00 90.75 99 TYR A O 1
ATOM 839 N N . GLU A 1 100 ? 41.803 9.382 -60.304 1.00 94.44 100 GLU A N 1
ATOM 840 C CA . GLU A 1 100 ? 40.438 9.898 -60.165 1.00 94.44 100 GLU A CA 1
ATOM 841 C C . GLU A 1 100 ? 39.707 9.184 -59.024 1.00 94.44 100 GLU A C 1
ATOM 843 O O . GLU A 1 100 ? 39.050 9.858 -58.232 1.00 94.44 100 GLU A O 1
ATOM 848 N N . ALA A 1 101 ? 39.892 7.864 -58.892 1.00 93.94 101 ALA A N 1
ATOM 849 C CA . ALA A 1 101 ? 39.329 7.067 -57.803 1.00 93.94 101 ALA A CA 1
ATOM 850 C C . ALA A 1 101 ? 39.795 7.560 -56.421 1.00 93.94 101 ALA A C 1
ATOM 852 O O . ALA A 1 101 ? 38.966 7.737 -55.537 1.00 93.94 101 ALA A O 1
ATOM 853 N N . ASP A 1 102 ? 41.086 7.868 -56.250 1.00 89.38 102 ASP A N 1
ATOM 854 C CA . ASP A 1 102 ? 41.633 8.419 -54.998 1.00 89.38 102 ASP A CA 1
ATOM 855 C C . ASP A 1 102 ? 41.023 9.787 -54.641 1.00 89.38 102 ASP A C 1
ATOM 857 O O . ASP A 1 102 ? 40.662 10.052 -53.493 1.00 89.38 102 ASP A O 1
ATOM 861 N N . ARG A 1 103 ? 40.820 10.665 -55.633 1.00 92.00 103 ARG A N 1
ATOM 862 C CA . ARG A 1 103 ? 40.146 11.952 -55.392 1.00 92.00 103 ARG A CA 1
ATOM 863 C C . ARG A 1 103 ? 38.674 11.779 -55.035 1.00 92.00 103 ARG A C 1
ATOM 865 O O . ARG A 1 103 ? 38.187 12.510 -54.174 1.00 92.00 103 ARG A O 1
ATOM 872 N N . GLN A 1 104 ? 37.980 10.854 -55.691 1.00 94.56 104 GLN A N 1
ATOM 873 C CA . GLN A 1 104 ? 36.580 10.558 -55.400 1.00 94.56 104 GLN A CA 1
ATOM 874 C C . GLN A 1 104 ? 36.431 9.910 -54.015 1.00 94.56 104 GLN A C 1
ATOM 876 O O . GLN A 1 104 ? 35.514 10.255 -53.276 1.00 94.56 104 GLN A O 1
ATOM 881 N N . TYR A 1 105 ? 37.399 9.088 -53.596 1.00 93.38 105 TYR A N 1
ATOM 882 C CA . TYR A 1 105 ? 37.430 8.479 -52.267 1.00 93.38 105 TYR A CA 1
ATOM 883 C C . TYR A 1 105 ? 37.359 9.515 -51.131 1.00 93.38 105 TYR A C 1
ATOM 885 O O . TYR A 1 105 ? 36.713 9.273 -50.118 1.00 93.38 105 TYR A O 1
ATOM 893 N N . LYS A 1 106 ? 37.927 10.716 -51.305 1.00 93.06 106 LYS A N 1
ATOM 894 C CA . LYS A 1 106 ? 37.805 11.795 -50.303 1.00 93.06 106 LYS A CA 1
ATOM 895 C C . LYS A 1 106 ? 36.365 12.272 -50.099 1.00 93.06 106 LYS A C 1
ATOM 897 O O . LYS A 1 106 ? 35.994 12.632 -48.987 1.00 93.06 106 LYS A O 1
ATOM 902 N N . LYS A 1 107 ? 35.552 12.297 -51.160 1.00 93.88 107 LYS A N 1
ATOM 903 C CA . LYS A 1 107 ? 34.126 12.652 -51.057 1.00 93.88 107 LYS A CA 1
ATOM 904 C C . LYS A 1 107 ? 33.332 11.544 -50.374 1.00 93.88 107 LYS A C 1
ATOM 906 O O . LYS A 1 107 ? 32.484 11.833 -49.537 1.00 93.88 107 LYS A O 1
ATOM 911 N N . LEU A 1 108 ? 33.657 10.291 -50.691 1.00 95.44 108 LEU A N 1
ATOM 912 C CA . LEU A 1 108 ? 33.119 9.123 -50.002 1.00 95.44 108 LEU A CA 1
ATOM 913 C C . LEU A 1 108 ? 33.436 9.151 -48.506 1.00 95.44 108 LEU A C 1
ATOM 915 O O . LEU A 1 108 ? 32.555 8.877 -47.695 1.00 95.44 108 LEU A O 1
ATOM 919 N N . GLU A 1 109 ? 34.673 9.489 -48.138 1.00 94.31 109 GLU A N 1
ATOM 920 C CA . GLU A 1 109 ? 35.097 9.600 -46.742 1.00 94.31 109 GLU A CA 1
ATOM 921 C C . GLU A 1 109 ? 34.283 10.670 -46.003 1.00 94.31 109 GLU A C 1
ATOM 923 O O . GLU A 1 109 ? 33.778 10.406 -44.913 1.00 94.31 109 GLU A O 1
ATOM 928 N N . GLU A 1 110 ? 34.070 11.835 -46.621 1.00 95.44 110 GLU A N 1
ATOM 929 C CA . GLU A 1 110 ? 33.208 12.881 -46.063 1.00 95.44 110 GLU A CA 1
ATOM 930 C C . GLU A 1 110 ? 31.767 12.382 -45.866 1.00 95.44 110 GLU A C 1
ATOM 932 O O . GLU A 1 110 ? 31.229 12.483 -44.764 1.00 95.44 110 GLU A O 1
ATOM 937 N N . ALA A 1 111 ? 31.159 11.766 -46.886 1.00 95.75 111 ALA A N 1
ATOM 938 C CA . ALA A 1 111 ? 29.802 11.223 -46.794 1.00 95.75 111 ALA A CA 1
ATOM 939 C C . ALA A 1 111 ? 29.681 10.137 -45.707 1.00 95.75 111 ALA A C 1
ATOM 941 O O . ALA A 1 111 ? 28.749 10.152 -44.900 1.00 95.75 111 ALA A O 1
ATOM 942 N N . SER A 1 112 ? 30.662 9.232 -45.629 1.00 95.62 112 SER A N 1
ATOM 943 C CA . SER A 1 112 ? 30.745 8.204 -44.588 1.00 95.62 112 SER A CA 1
ATOM 944 C C . SER A 1 112 ? 30.851 8.821 -43.193 1.00 95.62 112 SER A C 1
ATOM 946 O O . SER A 1 112 ? 30.204 8.341 -42.262 1.00 95.62 112 SER A O 1
ATOM 948 N N . ASN A 1 113 ? 31.669 9.861 -43.023 1.00 96.88 113 ASN A N 1
ATOM 949 C CA . ASN A 1 113 ? 31.850 10.528 -41.737 1.00 96.88 113 ASN A CA 1
ATOM 950 C C . ASN A 1 113 ? 30.561 11.221 -41.289 1.00 96.88 113 ASN A C 1
ATOM 952 O O . ASN A 1 113 ? 30.149 11.045 -40.144 1.00 96.88 113 ASN A O 1
ATOM 956 N N . GLN A 1 114 ? 29.876 11.931 -42.189 1.00 96.88 114 GLN A N 1
ATOM 957 C CA . GLN A 1 114 ? 28.593 12.570 -41.882 1.00 96.88 114 GLN A CA 1
ATOM 958 C C . GLN A 1 114 ? 27.502 11.547 -41.526 1.00 96.88 114 GLN A C 1
ATOM 960 O O . GLN A 1 114 ? 26.736 11.753 -40.577 1.00 96.88 114 GLN A O 1
ATOM 965 N N . ALA A 1 115 ? 27.469 10.402 -42.216 1.00 95.81 115 ALA A N 1
ATOM 966 C CA . ALA A 1 115 ? 26.569 9.304 -41.877 1.00 95.81 115 ALA A CA 1
ATOM 967 C C . ALA A 1 115 ? 26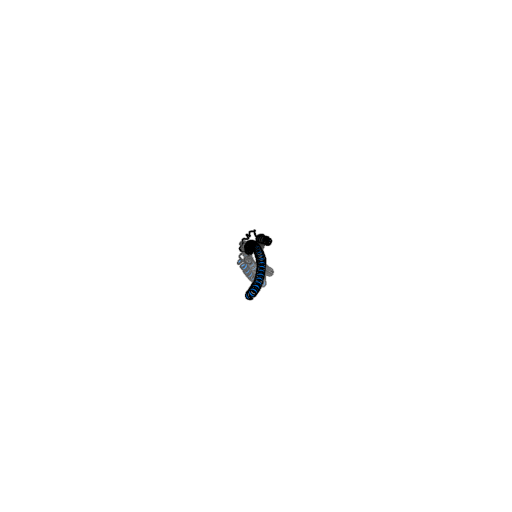.857 8.756 -40.464 1.00 95.81 115 ALA A C 1
ATOM 969 O O . ALA A 1 115 ? 25.951 8.644 -39.637 1.00 95.81 115 ALA A O 1
ATOM 970 N N . LEU A 1 116 ? 28.122 8.464 -40.142 1.00 96.44 116 LEU A N 1
ATOM 971 C CA . LEU A 1 116 ? 28.509 7.957 -38.820 1.00 96.44 116 LEU A CA 1
ATOM 972 C C . LEU A 1 116 ? 28.240 8.969 -37.693 1.00 96.44 116 LEU A C 1
ATOM 974 O O . LEU A 1 116 ? 27.775 8.560 -36.628 1.00 96.44 116 LEU A O 1
ATOM 978 N N . LEU A 1 117 ? 28.474 10.263 -37.935 1.00 96.94 117 LEU A N 1
ATOM 979 C CA . LEU A 1 117 ? 28.168 11.343 -36.990 1.00 96.94 117 LEU A CA 1
ATOM 980 C C . LEU A 1 117 ? 26.667 11.458 -36.715 1.00 96.94 117 LEU A C 1
ATOM 982 O O . LEU A 1 117 ? 26.272 11.604 -35.561 1.00 96.94 117 LEU A O 1
ATOM 986 N N . SER A 1 118 ? 25.830 11.322 -37.745 1.00 96.06 118 SER A N 1
ATOM 987 C CA . SER A 1 118 ? 24.369 11.331 -37.584 1.00 96.06 118 SER A CA 1
ATOM 988 C C . SER A 1 118 ? 23.893 10.161 -36.706 1.00 96.06 118 SER A C 1
ATOM 990 O O . SER A 1 118 ? 22.995 10.317 -35.880 1.00 96.06 118 SER A O 1
ATOM 992 N N . LEU A 1 119 ? 24.528 8.987 -36.814 1.00 94.75 119 LEU A N 1
ATOM 993 C CA . LEU A 1 119 ? 24.240 7.853 -35.926 1.00 94.75 119 LEU A CA 1
ATOM 994 C C . LEU A 1 119 ? 24.704 8.094 -34.480 1.00 94.75 119 LEU A C 1
ATOM 996 O O . LEU A 1 119 ? 24.030 7.658 -33.545 1.00 94.75 119 LEU A O 1
ATOM 1000 N N . ASP A 1 120 ? 25.825 8.790 -34.276 1.00 95.25 120 ASP A N 1
ATOM 1001 C CA . ASP A 1 120 ? 26.285 9.184 -32.937 1.00 95.25 120 ASP A CA 1
ATOM 1002 C C . ASP A 1 120 ? 25.356 10.213 -32.286 1.00 95.25 120 ASP A C 1
ATOM 1004 O O . ASP A 1 120 ? 25.044 10.096 -31.097 1.00 95.25 120 ASP A O 1
ATOM 1008 N N . GLU A 1 121 ? 24.857 11.172 -33.066 1.00 94.44 121 GLU A N 1
ATOM 1009 C CA . GLU A 1 121 ? 23.844 12.136 -32.630 1.00 94.44 121 GLU A CA 1
ATOM 1010 C C . GLU A 1 121 ? 22.558 11.420 -32.190 1.00 94.44 121 GLU A C 1
ATOM 1012 O O . GLU A 1 121 ? 22.031 11.695 -31.108 1.00 94.44 121 GLU A O 1
ATOM 1017 N N . LEU A 1 122 ? 22.111 10.421 -32.960 1.00 92.00 122 LEU A N 1
ATOM 1018 C CA . LEU A 1 122 ? 20.938 9.611 -32.628 1.00 92.00 122 LEU A CA 1
ATOM 1019 C C . LEU A 1 122 ? 21.125 8.845 -31.306 1.00 92.00 122 LEU A C 1
ATOM 1021 O O . LEU A 1 122 ? 20.244 8.851 -30.444 1.00 92.00 122 LEU A O 1
ATOM 1025 N N . ILE A 1 123 ? 22.290 8.220 -31.095 1.00 91.75 123 ILE A N 1
ATOM 1026 C CA . ILE A 1 123 ? 22.610 7.534 -29.830 1.00 91.75 123 ILE A CA 1
ATOM 1027 C C . ILE A 1 123 ? 22.615 8.525 -28.658 1.00 91.75 123 ILE A C 1
ATOM 1029 O O . ILE A 1 123 ? 22.097 8.211 -27.580 1.00 91.75 123 ILE A O 1
ATOM 1033 N N . ALA A 1 124 ? 23.199 9.711 -28.843 1.00 91.88 124 ALA A N 1
ATOM 1034 C CA . ALA A 1 124 ? 23.280 10.734 -27.807 1.00 91.88 124 ALA A CA 1
ATOM 1035 C C . ALA A 1 124 ? 21.891 11.251 -27.398 1.00 91.88 124 ALA A C 1
ATOM 1037 O O . ALA A 1 124 ? 21.602 11.300 -26.198 1.00 91.88 124 ALA A O 1
ATOM 1038 N N . SER A 1 125 ? 21.026 11.547 -28.375 1.00 89.69 125 SER A N 1
ATOM 1039 C CA . SER A 1 125 ? 19.629 11.955 -28.161 1.00 89.69 125 SER A CA 1
ATOM 1040 C C . SER A 1 125 ? 18.872 10.925 -27.314 1.00 89.69 125 SER A C 1
ATOM 1042 O O . SER A 1 125 ? 18.360 11.238 -26.233 1.00 89.69 125 SER A O 1
ATOM 1044 N N . HIS A 1 126 ? 18.914 9.649 -27.713 1.00 85.75 126 HIS A N 1
ATOM 1045 C CA . HIS A 1 126 ? 18.250 8.571 -26.976 1.00 85.75 126 HIS A CA 1
ATOM 1046 C C . HIS A 1 126 ? 18.811 8.371 -25.563 1.00 85.75 126 HIS A C 1
ATOM 1048 O O . HIS A 1 126 ? 18.051 8.134 -24.618 1.00 85.75 126 HIS A O 1
ATOM 1054 N N . LYS A 1 127 ? 20.132 8.486 -25.381 1.00 87.19 127 LYS A N 1
ATOM 1055 C CA . LYS A 1 127 ? 20.761 8.385 -24.058 1.00 87.19 127 LYS A CA 1
ATOM 1056 C C . LYS A 1 127 ? 20.324 9.530 -23.143 1.00 87.19 127 LYS A C 1
ATOM 1058 O O . LYS A 1 127 ? 20.059 9.287 -21.967 1.00 87.19 127 LYS A O 1
ATOM 1063 N N . GLN A 1 128 ? 20.228 10.751 -23.666 1.00 87.88 128 GLN A N 1
ATOM 1064 C CA . GLN A 1 128 ? 19.759 11.918 -22.918 1.00 87.88 128 GLN A CA 1
ATOM 1065 C C . GLN A 1 128 ? 18.274 11.802 -22.549 1.00 87.88 128 GLN A C 1
ATOM 1067 O O . GLN A 1 128 ? 17.904 12.070 -21.406 1.00 87.88 128 GLN A O 1
ATOM 1072 N N . GLY A 1 129 ? 17.425 11.351 -23.475 1.00 84.81 129 GLY A N 1
ATOM 1073 C CA . GLY A 1 129 ? 16.016 11.080 -23.188 1.00 84.81 129 GLY A CA 1
ATOM 1074 C C . GLY A 1 129 ? 15.846 10.019 -22.095 1.00 84.81 129 GLY A C 1
ATOM 1075 O O . GLY A 1 129 ? 15.075 10.206 -21.154 1.00 84.81 129 GLY A O 1
ATOM 1076 N N . ALA A 1 130 ? 16.631 8.938 -22.155 1.00 84.44 130 ALA A N 1
ATOM 1077 C CA . ALA A 1 130 ? 16.604 7.877 -21.151 1.00 84.44 130 ALA A CA 1
ATOM 1078 C C . ALA A 1 130 ? 17.044 8.358 -19.756 1.00 84.44 130 ALA A C 1
ATOM 1080 O O . ALA A 1 130 ? 16.432 7.977 -18.755 1.00 84.44 130 ALA A O 1
ATOM 1081 N N . THR A 1 131 ? 18.080 9.199 -19.659 1.00 88.00 131 THR A N 1
ATOM 1082 C CA . THR A 1 131 ? 18.524 9.753 -18.368 1.00 88.00 131 THR A CA 1
ATOM 1083 C C . THR A 1 131 ? 17.530 10.765 -17.806 1.00 88.00 131 THR A C 1
ATOM 1085 O O . THR A 1 131 ? 17.252 10.723 -16.607 1.00 88.00 131 THR A O 1
ATOM 1088 N N . ALA A 1 132 ? 16.945 11.621 -18.649 1.00 87.00 132 ALA A N 1
ATOM 1089 C CA . ALA A 1 132 ? 15.900 12.559 -18.246 1.00 87.00 132 ALA A CA 1
ATOM 1090 C C . ALA A 1 132 ? 14.660 11.824 -17.711 1.00 87.00 132 ALA A C 1
ATOM 1092 O O . ALA A 1 132 ? 14.216 12.101 -16.597 1.00 87.00 132 ALA A O 1
ATOM 1093 N N . ALA A 1 133 ? 14.178 10.810 -18.435 1.00 84.94 133 ALA A N 1
ATOM 1094 C CA . ALA A 1 133 ? 13.072 9.969 -17.986 1.00 84.94 133 ALA A CA 1
ATOM 1095 C C . ALA A 1 133 ? 13.408 9.227 -16.680 1.00 84.94 133 ALA A C 1
ATOM 1097 O O . ALA A 1 133 ? 12.578 9.131 -15.778 1.00 84.94 133 ALA A O 1
ATOM 1098 N N . ASN A 1 134 ? 14.641 8.726 -16.524 1.00 86.81 134 ASN A N 1
ATOM 1099 C CA . ASN A 1 134 ? 15.072 8.090 -15.278 1.00 86.81 134 ASN A CA 1
ATOM 1100 C C . ASN A 1 134 ? 15.026 9.057 -14.082 1.00 86.81 134 ASN A C 1
ATOM 1102 O O . ASN A 1 134 ? 14.547 8.680 -13.010 1.00 86.81 134 ASN A O 1
ATOM 1106 N N . LEU A 1 135 ? 15.479 10.299 -14.270 1.00 89.56 135 LEU A N 1
ATOM 1107 C CA . LEU A 1 135 ? 15.408 11.345 -13.249 1.00 89.56 135 LEU A CA 1
ATOM 1108 C C . LEU A 1 135 ? 13.958 11.689 -12.894 1.00 89.56 135 LEU A C 1
ATOM 1110 O O . LEU A 1 135 ? 13.625 11.754 -11.710 1.00 89.56 135 LEU A O 1
ATOM 1114 N N . GLU A 1 136 ? 13.088 11.841 -13.891 1.00 88.69 136 GLU A N 1
ATOM 1115 C CA . GLU A 1 136 ? 11.662 12.112 -13.689 1.00 88.69 136 GLU A CA 1
ATOM 1116 C C . GLU A 1 136 ? 10.960 10.970 -12.937 1.00 88.69 136 GLU A C 1
ATOM 1118 O O . GLU A 1 136 ? 10.216 11.211 -11.980 1.00 88.69 136 GLU A O 1
ATOM 1123 N N . ASN A 1 137 ? 11.258 9.714 -13.284 1.00 88.38 137 ASN A N 1
ATOM 1124 C CA . ASN A 1 137 ? 10.754 8.553 -12.551 1.00 88.38 137 ASN A CA 1
ATOM 1125 C C . ASN A 1 137 ? 11.240 8.547 -11.106 1.00 88.38 137 ASN A C 1
ATOM 1127 O O . ASN A 1 137 ? 10.464 8.270 -10.193 1.00 88.38 137 ASN A O 1
ATOM 1131 N N . LYS A 1 138 ? 12.528 8.835 -10.883 1.00 90.94 138 LYS A N 1
ATOM 1132 C CA . LYS A 1 138 ? 13.103 8.889 -9.537 1.00 90.94 138 LYS A CA 1
ATOM 1133 C C . LYS A 1 138 ? 12.419 9.975 -8.709 1.00 90.94 138 LYS A C 1
ATOM 1135 O O . LYS A 1 138 ? 12.095 9.732 -7.548 1.00 90.94 138 LYS A O 1
ATOM 1140 N N . GLN A 1 139 ? 12.139 11.131 -9.307 1.00 90.12 139 GLN A N 1
ATOM 1141 C CA . GLN A 1 139 ? 11.394 12.203 -8.654 1.00 90.12 139 GLN A CA 1
ATOM 1142 C C . GLN A 1 139 ? 9.952 11.781 -8.341 1.00 90.12 139 GLN A C 1
ATOM 1144 O O . GLN A 1 139 ? 9.485 11.962 -7.217 1.00 90.12 139 GLN A O 1
ATOM 1149 N N . SER A 1 140 ? 9.265 11.154 -9.294 1.00 91.06 140 SER A N 1
ATOM 1150 C CA . SER A 1 140 ? 7.900 10.643 -9.118 1.00 91.06 140 SER A CA 1
ATOM 1151 C C . SER A 1 140 ? 7.819 9.561 -8.037 1.00 91.06 140 SER A C 1
ATOM 1153 O O . SER A 1 140 ? 6.888 9.550 -7.229 1.00 91.06 140 SER A O 1
ATOM 1155 N N . TYR A 1 141 ? 8.827 8.692 -7.957 1.00 91.81 141 TYR A N 1
ATOM 1156 C CA . TYR A 1 141 ? 8.972 7.682 -6.912 1.00 91.81 141 TYR A CA 1
ATOM 1157 C C . TYR A 1 141 ? 9.144 8.320 -5.527 1.00 91.81 141 TYR A C 1
ATOM 1159 O O . TYR A 1 141 ? 8.427 7.965 -4.588 1.00 91.81 141 TYR A O 1
ATOM 1167 N N . VAL A 1 142 ? 10.035 9.311 -5.398 1.00 94.00 142 VAL A N 1
ATOM 1168 C CA . VAL A 1 142 ? 10.240 10.048 -4.139 1.00 94.00 142 VAL A CA 1
ATOM 1169 C C . VAL A 1 142 ? 8.968 10.787 -3.714 1.00 94.00 142 VAL A C 1
ATOM 1171 O O . VAL A 1 142 ? 8.590 10.722 -2.541 1.00 94.00 142 VAL A O 1
ATOM 1174 N N . ASN A 1 143 ? 8.264 11.430 -4.649 1.00 93.50 143 ASN A N 1
ATOM 1175 C CA . ASN A 1 143 ? 6.991 12.100 -4.377 1.00 93.50 143 ASN A CA 1
ATOM 1176 C C . ASN A 1 143 ? 5.923 11.102 -3.898 1.00 93.50 143 ASN A C 1
ATOM 1178 O O . ASN A 1 143 ? 5.255 11.348 -2.894 1.00 93.50 143 ASN A O 1
ATOM 1182 N N . SER A 1 144 ? 5.815 9.943 -4.555 1.00 94.75 144 SER A N 1
ATOM 1183 C CA . SER A 1 144 ? 4.865 8.883 -4.188 1.00 94.75 144 SER A CA 1
ATOM 1184 C C . SER A 1 144 ? 5.125 8.342 -2.781 1.00 94.75 144 SER A C 1
ATOM 1186 O O . SER A 1 144 ? 4.199 8.224 -1.977 1.00 94.75 144 SER A O 1
ATOM 1188 N N . ILE A 1 145 ? 6.392 8.078 -2.439 1.00 95.56 145 ILE A N 1
ATOM 1189 C CA . ILE A 1 145 ? 6.780 7.660 -1.084 1.00 95.56 145 ILE A CA 1
ATOM 1190 C C . ILE A 1 145 ? 6.479 8.751 -0.057 1.00 95.56 145 ILE A C 1
ATOM 1192 O O . ILE A 1 145 ? 6.015 8.452 1.044 1.00 95.56 145 ILE A O 1
ATOM 1196 N N . THR A 1 146 ? 6.724 10.013 -0.401 1.00 93.69 146 THR A N 1
ATOM 1197 C CA . THR A 1 146 ? 6.473 11.147 0.495 1.00 93.69 146 THR A CA 1
ATOM 1198 C C . THR A 1 146 ? 4.984 11.268 0.819 1.00 93.69 146 THR A C 1
ATOM 1200 O O . THR A 1 146 ? 4.620 11.330 1.992 1.00 93.69 146 THR A O 1
ATOM 1203 N N . ILE A 1 147 ? 4.110 11.204 -0.190 1.00 95.75 147 ILE A N 1
ATOM 1204 C CA . ILE A 1 147 ? 2.652 11.225 0.000 1.00 95.75 147 ILE A CA 1
ATOM 1205 C C . ILE A 1 147 ? 2.191 10.025 0.840 1.00 95.75 147 ILE A C 1
ATOM 1207 O O . ILE A 1 147 ? 1.434 10.197 1.796 1.00 95.75 147 ILE A O 1
ATOM 1211 N N . ASN A 1 148 ? 2.685 8.818 0.542 1.00 95.62 148 ASN A N 1
ATOM 1212 C CA . ASN A 1 148 ? 2.332 7.610 1.292 1.00 95.62 148 ASN A CA 1
ATOM 1213 C C . ASN A 1 148 ? 2.720 7.715 2.782 1.00 95.62 148 ASN A C 1
ATOM 1215 O O . ASN A 1 148 ? 1.923 7.368 3.658 1.00 95.62 148 ASN A O 1
ATOM 1219 N N . ARG A 1 149 ? 3.902 8.275 3.083 1.00 96.38 149 ARG A N 1
ATOM 1220 C CA . ARG A 1 149 ? 4.339 8.554 4.461 1.00 96.38 149 ARG A CA 1
ATOM 1221 C C . ARG A 1 149 ? 3.365 9.471 5.200 1.00 96.38 149 ARG A C 1
ATOM 1223 O O . ARG A 1 149 ? 3.004 9.162 6.333 1.00 96.38 149 ARG A O 1
ATOM 1230 N N . PHE A 1 150 ? 2.908 10.555 4.571 1.00 96.81 150 PHE A N 1
ATOM 1231 C CA . PHE A 1 150 ? 1.938 11.467 5.188 1.00 96.81 150 PHE A CA 1
ATOM 1232 C C . PHE A 1 150 ? 0.586 10.796 5.440 1.00 96.81 150 PHE A C 1
ATOM 1234 O O . PHE A 1 150 ? 0.051 10.912 6.541 1.00 96.81 150 PHE A O 1
ATOM 1241 N N . ILE A 1 151 ? 0.061 10.046 4.467 1.00 97.50 151 ILE A N 1
ATOM 1242 C CA . ILE A 1 151 ? -1.201 9.304 4.623 1.00 97.50 151 ILE A CA 1
ATOM 1243 C C . ILE A 1 151 ? -1.096 8.308 5.785 1.00 97.50 151 ILE A C 1
ATOM 1245 O O . ILE A 1 151 ? -1.981 8.259 6.638 1.00 97.50 151 ILE A O 1
ATOM 1249 N N . THR A 1 152 ? 0.010 7.566 5.862 1.00 97.50 152 THR A N 1
ATOM 1250 C CA . THR A 1 152 ? 0.265 6.605 6.944 1.00 97.50 152 THR A CA 1
ATOM 1251 C C . THR A 1 152 ? 0.343 7.300 8.306 1.00 97.50 152 THR A C 1
ATOM 1253 O O . THR A 1 152 ? -0.263 6.835 9.270 1.00 97.50 152 THR A O 1
ATOM 1256 N N . MET A 1 153 ? 1.033 8.442 8.395 1.00 97.81 153 MET A N 1
ATOM 1257 C CA . MET A 1 153 ? 1.148 9.215 9.636 1.00 97.81 153 MET A CA 1
ATOM 1258 C C . MET A 1 153 ? -0.208 9.754 10.109 1.00 97.81 153 MET A C 1
ATOM 1260 O O . MET A 1 153 ? -0.533 9.643 11.290 1.00 97.81 153 MET A O 1
ATOM 1264 N N . ILE A 1 154 ? -1.029 10.278 9.195 1.00 97.88 154 ILE A N 1
ATOM 1265 C CA . ILE A 1 154 ? -2.387 10.743 9.509 1.00 97.88 154 ILE A CA 1
ATOM 1266 C C . ILE A 1 154 ? -3.259 9.570 9.967 1.00 97.88 154 ILE A C 1
ATOM 1268 O O . ILE A 1 154 ? -3.928 9.673 10.995 1.00 97.88 154 ILE A O 1
ATOM 1272 N N . GLY A 1 155 ? -3.216 8.440 9.255 1.00 98.12 155 GLY A N 1
ATOM 1273 C CA . GLY A 1 155 ? -3.947 7.229 9.632 1.00 98.12 155 GLY A CA 1
ATOM 1274 C C . GLY A 1 155 ? -3.579 6.741 11.035 1.00 98.12 155 GLY A C 1
ATOM 1275 O O . GLY A 1 155 ? -4.460 6.396 11.822 1.00 98.12 155 GLY A O 1
ATOM 1276 N N . PHE A 1 156 ? -2.294 6.797 11.388 1.00 98.12 156 PHE A N 1
ATOM 1277 C CA . PHE A 1 156 ? -1.811 6.439 12.718 1.00 98.12 156 PHE A CA 1
ATOM 1278 C C . PHE A 1 156 ? -2.336 7.381 13.813 1.00 98.12 156 PHE A C 1
ATOM 1280 O O . PHE A 1 156 ? -2.813 6.920 14.850 1.00 98.12 156 PHE A O 1
ATOM 1287 N N . ILE A 1 157 ? -2.324 8.696 13.571 1.00 98.00 157 ILE A N 1
ATOM 1288 C CA . ILE A 1 157 ? -2.875 9.689 14.508 1.00 98.00 157 ILE A CA 1
ATOM 1289 C C . ILE A 1 157 ? -4.376 9.455 14.718 1.00 98.00 157 ILE A C 1
ATOM 1291 O O . ILE A 1 157 ? -4.842 9.423 15.856 1.00 98.00 157 ILE A O 1
ATOM 1295 N N . VAL A 1 158 ? -5.133 9.240 13.639 1.00 98.06 158 VAL A N 1
ATOM 1296 C CA . VAL A 1 158 ? -6.574 8.954 13.715 1.00 98.06 158 VAL A CA 1
ATOM 1297 C C . VAL A 1 158 ? -6.839 7.665 14.495 1.00 98.06 158 VAL A C 1
ATOM 1299 O O . VAL A 1 158 ? -7.733 7.646 15.341 1.00 98.06 158 VAL A O 1
ATOM 1302 N N . ALA A 1 159 ? -6.045 6.613 14.281 1.00 97.94 159 ALA A N 1
ATOM 1303 C CA . ALA A 1 159 ? -6.166 5.362 15.026 1.00 97.94 159 ALA A CA 1
ATOM 1304 C C . ALA A 1 159 ? -5.947 5.562 16.536 1.00 97.94 159 ALA A C 1
ATOM 1306 O O . ALA A 1 159 ? -6.736 5.057 17.336 1.00 97.94 159 ALA A O 1
ATOM 1307 N N . ILE A 1 160 ? -4.938 6.347 16.935 1.00 98.00 160 ILE A N 1
ATOM 1308 C CA . ILE A 1 160 ? -4.692 6.688 18.347 1.00 98.00 160 ILE A CA 1
ATOM 1309 C C . ILE A 1 160 ? -5.863 7.481 18.930 1.00 98.00 160 ILE A C 1
ATOM 1311 O O . ILE A 1 160 ? -6.333 7.168 20.024 1.00 98.00 160 ILE A O 1
ATOM 1315 N N . LEU A 1 161 ? -6.359 8.490 18.210 1.00 97.81 161 LEU A N 1
ATOM 1316 C CA . LEU A 1 161 ? -7.466 9.328 18.675 1.00 97.81 161 LEU A CA 1
ATOM 1317 C C . LEU A 1 161 ? -8.758 8.522 18.846 1.00 97.81 161 LEU A C 1
ATOM 1319 O O . LEU A 1 161 ? -9.416 8.640 19.879 1.00 97.81 161 LEU A O 1
ATOM 1323 N N . LEU A 1 162 ? -9.102 7.675 17.873 1.00 97.69 162 LEU A N 1
ATOM 1324 C CA . LEU A 1 162 ? -10.278 6.806 17.944 1.00 97.69 162 LEU A CA 1
ATOM 1325 C C . LEU A 1 162 ? -10.136 5.758 19.050 1.00 97.69 162 LEU A C 1
ATOM 1327 O O . LEU A 1 162 ? -11.056 5.589 19.851 1.00 97.69 162 LEU A O 1
ATOM 1331 N N . GLY A 1 163 ? -8.978 5.100 19.139 1.00 97.62 163 GLY A N 1
ATOM 1332 C CA . GLY A 1 163 ? -8.691 4.131 20.195 1.00 97.62 163 GLY A CA 1
ATOM 1333 C C . GLY A 1 163 ? -8.783 4.757 21.587 1.00 97.62 163 GLY A C 1
ATOM 1334 O O . GLY A 1 163 ? -9.431 4.201 22.478 1.00 97.62 163 GLY A O 1
ATOM 1335 N N . GLY A 1 164 ? -8.220 5.955 21.761 1.00 97.50 164 GLY A N 1
ATOM 1336 C CA . GLY A 1 164 ? -8.319 6.736 22.992 1.00 97.50 164 GLY A CA 1
ATOM 1337 C C . GLY A 1 164 ? -9.757 7.147 23.312 1.00 97.50 164 GLY A C 1
ATOM 1338 O O . GLY A 1 164 ? -10.216 6.956 24.438 1.00 97.50 164 GLY A O 1
ATOM 1339 N N . PHE A 1 165 ? -10.504 7.646 22.325 1.00 96.81 165 PHE A N 1
ATOM 1340 C CA . PHE A 1 165 ? -11.901 8.048 22.495 1.00 96.81 165 PHE A CA 1
ATOM 1341 C C . PHE A 1 165 ? -12.786 6.882 22.957 1.00 96.81 165 PHE A C 1
ATOM 1343 O O . PHE A 1 165 ? -13.517 7.016 23.942 1.00 96.81 165 PHE A O 1
ATOM 1350 N N . ILE A 1 166 ? -12.683 5.727 22.292 1.00 95.06 166 ILE A N 1
ATOM 1351 C CA . ILE A 1 166 ? -13.436 4.515 22.641 1.00 95.06 166 ILE A CA 1
ATOM 1352 C C . ILE A 1 166 ? -13.049 4.042 24.047 1.00 95.06 166 ILE A C 1
ATOM 1354 O O . ILE A 1 166 ? -13.925 3.835 24.891 1.00 95.06 166 ILE A O 1
ATOM 1358 N N . SER A 1 167 ? -11.747 3.949 24.331 1.00 96.38 167 SER A N 1
ATOM 1359 C CA . SER A 1 167 ? -11.233 3.487 25.628 1.00 96.38 167 SER A CA 1
ATOM 1360 C C . SER A 1 167 ? -11.703 4.370 26.785 1.00 96.38 167 SER A C 1
ATOM 1362 O O . SER A 1 167 ? -12.157 3.859 27.811 1.00 96.38 167 SER A O 1
ATOM 1364 N N . ILE A 1 168 ? -11.662 5.698 26.621 1.00 95.56 168 ILE A N 1
ATOM 1365 C CA . ILE A 1 168 ? -12.123 6.655 27.637 1.00 95.56 168 ILE A CA 1
ATOM 1366 C C . ILE A 1 168 ? -13.638 6.545 27.840 1.00 95.56 168 ILE A C 1
ATOM 1368 O O . ILE A 1 168 ? -14.109 6.607 28.978 1.00 95.56 168 ILE A O 1
ATOM 1372 N N . ASN A 1 169 ? -14.414 6.386 26.765 1.00 91.69 169 ASN A N 1
ATOM 1373 C CA . ASN A 1 169 ? -15.870 6.295 26.854 1.00 91.69 169 ASN A CA 1
ATOM 1374 C C . ASN A 1 169 ? -16.309 5.037 27.619 1.00 91.69 169 ASN A C 1
ATOM 1376 O O . ASN A 1 169 ? -17.086 5.134 28.573 1.00 91.69 169 ASN A O 1
ATOM 1380 N N . ILE A 1 170 ? -15.739 3.880 27.267 1.00 93.19 170 ILE A N 1
ATOM 1381 C CA . ILE A 1 170 ? -16.005 2.606 27.945 1.00 93.19 170 ILE A CA 1
ATOM 1382 C C . ILE A 1 170 ? -15.556 2.678 29.407 1.00 93.19 170 ILE A C 1
ATOM 1384 O O . ILE A 1 170 ? -16.355 2.402 30.302 1.00 93.19 170 ILE A O 1
ATOM 1388 N N . SER A 1 171 ? -14.324 3.131 29.668 1.00 95.00 171 SER A N 1
ATOM 1389 C CA . SER A 1 171 ? -13.776 3.213 31.031 1.00 95.00 171 SER A CA 1
ATOM 1390 C C . SER A 1 171 ? -14.621 4.104 31.942 1.00 95.00 171 SER A C 1
ATOM 1392 O O . SER A 1 171 ? -14.901 3.733 33.080 1.00 95.00 171 SER A O 1
ATOM 1394 N N . LYS A 1 172 ? -15.105 5.253 31.446 1.00 92.44 172 LYS A N 1
ATOM 1395 C CA . LYS A 1 172 ? -15.998 6.139 32.213 1.00 92.44 172 LYS A CA 1
ATOM 1396 C C . LYS A 1 172 ? -17.333 5.473 32.544 1.00 92.44 172 LYS A C 1
ATOM 1398 O O . LYS A 1 172 ? -17.833 5.633 33.656 1.00 92.44 172 LYS A O 1
ATOM 1403 N N . ARG A 1 173 ? -17.939 4.750 31.596 1.00 92.19 173 ARG A N 1
ATOM 1404 C CA . ARG A 1 173 ? -19.229 4.070 31.815 1.00 92.19 173 ARG A CA 1
ATOM 1405 C C . ARG A 1 173 ? -19.080 2.890 32.774 1.00 92.19 173 ARG A C 1
ATOM 1407 O O . ARG A 1 173 ? -19.911 2.744 33.666 1.00 92.19 173 ARG A O 1
ATOM 1414 N N . LEU A 1 174 ? -17.997 2.124 32.653 1.00 93.44 174 LEU A N 1
ATOM 1415 C CA . LEU A 1 174 ? -17.691 1.028 33.567 1.00 93.44 174 LEU A CA 1
ATOM 1416 C C . LEU A 1 174 ? -17.376 1.542 34.976 1.00 93.44 174 LEU A C 1
ATOM 1418 O O . LEU A 1 174 ? -17.924 1.028 35.940 1.00 93.44 174 LEU A O 1
ATOM 1422 N N . SER A 1 175 ? -16.598 2.621 35.100 1.00 93.31 175 SER A N 1
ATOM 1423 C CA . SER A 1 175 ? -16.312 3.263 36.390 1.00 93.31 175 SER A CA 1
ATOM 1424 C C . SER A 1 175 ? -17.588 3.707 37.114 1.00 93.31 175 SER A C 1
ATOM 1426 O O . SER A 1 175 ? -17.734 3.434 38.304 1.00 93.31 175 SER A O 1
ATOM 1428 N N . LYS A 1 176 ? -18.562 4.293 36.399 1.00 90.62 176 LYS A N 1
ATOM 1429 C CA . LYS A 1 176 ? -19.885 4.607 36.970 1.00 90.62 176 LYS A CA 1
ATOM 1430 C C . LYS A 1 176 ? -20.629 3.358 37.446 1.00 90.62 176 LYS A C 1
ATOM 1432 O O . LYS A 1 176 ? -21.272 3.409 38.490 1.00 90.62 176 LYS A O 1
ATOM 1437 N N . ALA A 1 177 ? -20.557 2.255 36.698 1.00 91.69 177 ALA A N 1
ATOM 1438 C CA . ALA A 1 177 ? -21.182 0.995 37.099 1.00 91.69 177 ALA A CA 1
ATOM 1439 C C . ALA A 1 177 ? -20.545 0.434 38.375 1.00 91.69 177 ALA A C 1
ATOM 1441 O O . ALA A 1 177 ? -21.261 0.077 39.308 1.00 91.69 177 ALA A O 1
ATOM 1442 N N . THR A 1 178 ? -19.214 0.428 38.438 1.00 92.38 178 THR A N 1
ATOM 1443 C CA . THR A 1 178 ? -18.453 -0.031 39.602 1.00 92.38 178 THR A CA 1
ATOM 1444 C C . THR A 1 178 ? -18.726 0.834 40.826 1.00 92.38 178 THR A C 1
ATOM 1446 O O . THR A 1 178 ? -18.982 0.300 41.900 1.00 92.38 178 THR A O 1
ATOM 1449 N N . GLN A 1 179 ? -18.735 2.162 40.677 1.00 90.88 179 GLN A N 1
ATOM 1450 C CA . GLN A 1 179 ? -19.039 3.076 41.779 1.00 90.88 179 GLN A CA 1
ATOM 1451 C C . GLN A 1 179 ? -20.460 2.861 42.308 1.00 90.88 179 GLN A C 1
ATOM 1453 O O . GLN A 1 179 ? -20.676 2.833 43.515 1.00 90.88 179 GLN A O 1
ATOM 1458 N N . PHE A 1 180 ? -21.421 2.648 41.410 1.00 90.31 180 PHE A N 1
ATOM 1459 C CA . PHE A 1 180 ? -22.799 2.365 41.790 1.00 90.31 180 PHE A CA 1
ATOM 1460 C C . PHE A 1 180 ? -22.939 1.028 42.534 1.00 90.31 180 PHE A C 1
ATOM 1462 O O . PHE A 1 180 ? -23.596 0.965 43.570 1.00 90.31 180 PHE A O 1
ATOM 1469 N N . ALA A 1 181 ? -22.285 -0.029 42.045 1.00 91.19 181 ALA A N 1
ATOM 1470 C CA . ALA A 1 181 ? -22.255 -1.327 42.715 1.00 91.19 181 ALA A CA 1
ATOM 1471 C C . ALA A 1 181 ? -21.568 -1.253 44.091 1.00 91.19 181 ALA A C 1
ATOM 1473 O O . ALA A 1 181 ? -22.014 -1.899 45.035 1.00 91.19 181 ALA A O 1
ATOM 1474 N N . TYR A 1 182 ? -20.525 -0.430 44.223 1.00 92.69 182 TYR A N 1
ATOM 1475 C CA . TYR A 1 182 ? -19.861 -0.180 45.500 1.00 92.69 182 TYR A CA 1
ATOM 1476 C C . TYR A 1 182 ? -20.795 0.503 46.509 1.00 92.69 182 TYR A C 1
ATOM 1478 O O . TYR A 1 182 ? -20.928 0.021 47.630 1.00 92.69 182 TYR A O 1
ATOM 1486 N N . SER A 1 183 ? -21.499 1.572 46.113 1.00 89.50 183 SER A N 1
ATOM 1487 C CA . SER A 1 183 ? -22.500 2.228 46.972 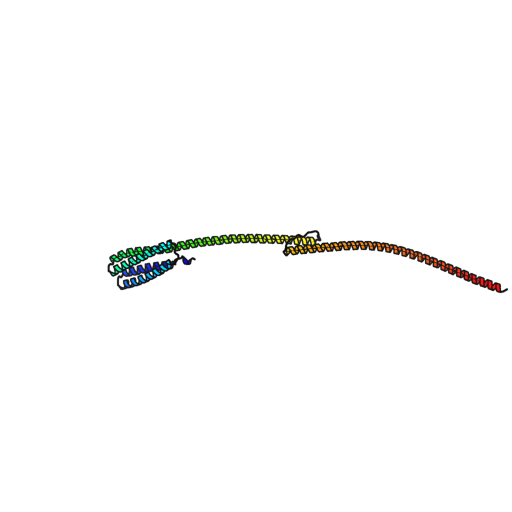1.00 89.50 183 SER A CA 1
ATOM 1488 C C . SER A 1 183 ? -23.601 1.264 47.418 1.00 89.50 183 SER A C 1
ATOM 1490 O O . SER A 1 183 ? -23.966 1.250 48.591 1.00 89.50 183 SER A O 1
ATOM 1492 N N . PHE A 1 184 ? -24.076 0.409 46.508 1.00 89.44 184 PHE A N 1
ATOM 1493 C CA . PHE A 1 184 ? -25.037 -0.643 46.833 1.00 89.44 184 PHE A CA 1
ATOM 1494 C C . PHE A 1 184 ? -24.499 -1.627 47.881 1.00 89.44 184 PHE A C 1
ATOM 1496 O O . PHE A 1 184 ? -25.197 -1.919 48.849 1.00 89.44 184 PHE A O 1
ATOM 1503 N N . GLY A 1 185 ? -23.256 -2.094 47.727 1.00 89.12 185 GLY A N 1
ATOM 1504 C CA . GLY A 1 185 ? -22.604 -2.979 48.700 1.00 89.12 185 GLY A CA 1
ATOM 1505 C C . GLY A 1 185 ? -22.444 -2.355 50.091 1.00 89.12 185 GLY A C 1
ATOM 1506 O O . GLY A 1 185 ? -22.435 -3.075 51.082 1.00 89.12 185 GLY A O 1
ATOM 1507 N N . GLN A 1 186 ? -22.394 -1.022 50.170 1.00 93.31 186 GLN A N 1
ATOM 1508 C CA . GLN A 1 186 ? -22.363 -0.262 51.425 1.00 93.31 186 GLN A CA 1
ATOM 1509 C C . GLN A 1 186 ? -23.761 -0.004 52.020 1.00 93.31 186 GLN A C 1
ATOM 1511 O O . GLN A 1 186 ? -23.879 0.691 53.026 1.00 93.31 186 GLN A O 1
ATOM 1516 N N . GLY A 1 187 ? -24.827 -0.525 51.403 1.00 89.56 187 GLY A N 1
ATOM 1517 C CA . GLY A 1 187 ? -26.207 -0.332 51.852 1.00 89.56 187 GLY A CA 1
ATOM 1518 C C . GLY A 1 187 ? -26.843 0.995 51.423 1.00 89.56 187 GLY A C 1
ATOM 1519 O O . GLY A 1 187 ? -27.994 1.254 51.774 1.00 89.56 187 GLY A O 1
ATOM 1520 N N . ASP A 1 188 ? -26.154 1.830 50.634 1.00 89.88 188 ASP A N 1
ATOM 1521 C CA . ASP A 1 188 ? -26.747 3.049 50.079 1.00 89.88 188 ASP A CA 1
ATOM 1522 C C . ASP A 1 188 ? -27.621 2.708 48.868 1.00 89.88 188 ASP A C 1
ATOM 1524 O O . ASP A 1 188 ? -27.184 2.675 47.714 1.00 89.88 188 ASP A O 1
ATOM 1528 N N . LEU A 1 189 ? -28.902 2.474 49.143 1.00 88.25 189 LEU A N 1
ATOM 15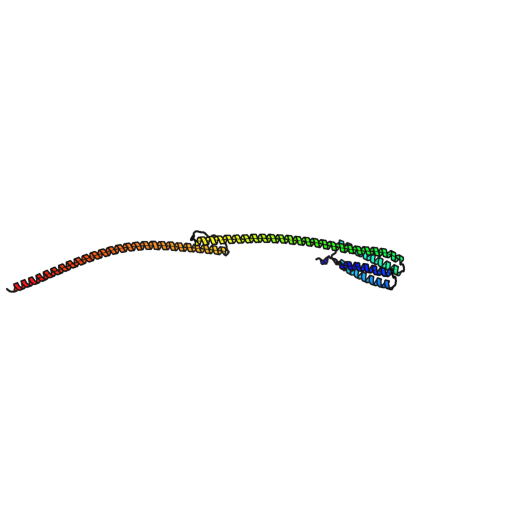29 C CA . LEU A 1 189 ? -29.904 2.241 48.115 1.00 88.25 189 LEU A CA 1
ATOM 1530 C C . LEU A 1 189 ? -30.451 3.532 47.519 1.00 88.25 189 LEU A C 1
ATOM 1532 O O . LEU A 1 189 ? -31.313 3.420 46.662 1.00 88.25 189 LEU A O 1
ATOM 1536 N N . SER A 1 190 ? -30.029 4.734 47.926 1.00 85.19 190 SER A N 1
ATOM 1537 C CA . SER A 1 190 ? -30.633 6.002 47.475 1.00 85.19 190 SER A CA 1
ATOM 1538 C C . SER A 1 190 ? -30.159 6.452 46.084 1.00 85.19 190 SER A C 1
ATOM 1540 O O . SER A 1 190 ? -30.872 7.182 45.384 1.00 85.19 190 SER A O 1
ATOM 1542 N N . GLN A 1 191 ? -28.997 5.961 45.643 1.00 81.38 191 GLN A N 1
ATOM 1543 C CA . GLN A 1 191 ? -28.357 6.354 44.387 1.00 81.38 191 GLN A CA 1
ATOM 1544 C C . GLN A 1 191 ? -29.216 6.024 43.154 1.00 81.38 191 GLN A C 1
ATOM 1546 O O . GLN A 1 191 ? -29.903 5.002 43.083 1.00 81.38 191 GLN A O 1
ATOM 1551 N N . LYS A 1 192 ? -29.142 6.880 42.126 1.00 80.50 192 LYS A N 1
ATOM 1552 C CA . LYS A 1 192 ? -29.814 6.673 40.832 1.00 80.50 192 LYS A CA 1
ATOM 1553 C C . LYS A 1 192 ? -28.801 6.267 39.765 1.00 80.50 192 LYS A C 1
ATOM 1555 O O . LYS A 1 192 ? -27.910 7.040 39.424 1.00 80.50 192 LYS A O 1
ATOM 1560 N N . MET A 1 193 ? -28.979 5.086 39.175 1.00 80.25 193 MET A N 1
ATOM 1561 C CA . MET A 1 193 ? -28.162 4.653 38.042 1.00 80.25 193 MET A CA 1
ATOM 1562 C C . MET A 1 193 ? -28.689 5.234 36.733 1.00 80.25 193 MET A C 1
ATOM 1564 O O . MET A 1 193 ? -29.827 4.975 36.341 1.00 80.25 193 MET A O 1
ATOM 1568 N N . SER A 1 194 ? -27.835 5.971 36.024 1.00 77.50 194 SER A N 1
ATOM 1569 C CA . SER A 1 194 ? -28.086 6.410 34.650 1.00 77.50 194 SER A CA 1
ATOM 1570 C C . SER A 1 194 ? -26.902 6.026 33.765 1.00 77.50 194 SER A C 1
ATOM 1572 O O . SER A 1 194 ? -26.007 6.826 33.486 1.00 77.50 194 SER A O 1
ATOM 1574 N N . ILE A 1 195 ? -26.870 4.753 33.368 1.00 82.81 195 ILE A N 1
ATOM 1575 C CA . ILE A 1 195 ? -25.988 4.264 32.307 1.00 82.81 195 ILE A CA 1
ATOM 1576 C C . ILE A 1 195 ? -26.860 4.026 31.082 1.00 82.81 195 ILE A C 1
ATOM 1578 O O . ILE A 1 195 ? -27.638 3.077 31.023 1.00 82.81 195 ILE A O 1
ATOM 1582 N N . LEU A 1 196 ? -26.741 4.924 30.111 1.00 74.94 196 LEU A N 1
ATOM 1583 C CA . LEU A 1 196 ? -27.399 4.803 28.817 1.00 74.94 196 LEU A CA 1
ATOM 1584 C C . LEU A 1 196 ? -26.498 4.001 27.878 1.00 74.94 196 LEU A C 1
ATOM 1586 O O . LEU A 1 196 ? -25.290 4.222 27.848 1.00 74.94 196 LEU A O 1
ATOM 1590 N N . GLY A 1 197 ? -27.087 3.070 27.135 1.00 82.06 197 GLY A N 1
ATOM 1591 C CA . GLY A 1 197 ? -26.405 2.259 26.132 1.00 82.06 197 GLY A CA 1
ATOM 1592 C C . GLY A 1 197 ? -27.241 1.066 25.698 1.00 82.06 197 GLY A C 1
ATOM 1593 O O . GLY A 1 197 ? -28.111 0.600 26.439 1.00 82.06 197 GLY A O 1
ATOM 1594 N N . LYS A 1 198 ? -26.988 0.604 24.475 1.00 88.06 198 LYS A N 1
ATOM 1595 C CA . LYS A 1 198 ? -27.564 -0.630 23.921 1.00 88.06 198 LYS A CA 1
ATOM 1596 C C . LYS A 1 198 ? -26.570 -1.802 23.951 1.00 88.06 198 LYS A C 1
ATOM 1598 O O . LYS A 1 198 ? -26.937 -2.895 23.550 1.00 88.06 198 LYS A O 1
ATOM 1603 N N . ASP A 1 199 ? -25.346 -1.544 24.404 1.00 91.50 199 ASP A N 1
ATOM 1604 C CA . ASP A 1 199 ? -24.253 -2.503 24.566 1.00 91.50 199 ASP A CA 1
ATOM 1605 C C . ASP A 1 199 ? -24.328 -3.240 25.913 1.00 91.50 199 ASP A C 1
ATOM 1607 O O . ASP A 1 199 ? -25.194 -2.971 26.754 1.00 91.50 199 ASP A O 1
ATOM 1611 N N . GLU A 1 200 ? -23.384 -4.149 26.136 1.00 90.81 200 GLU A N 1
ATOM 1612 C CA . GLU A 1 200 ? -23.249 -4.972 27.338 1.00 90.81 200 GLU A CA 1
ATOM 1613 C C . GLU A 1 200 ? -23.140 -4.108 28.602 1.00 90.81 200 GLU A C 1
ATOM 1615 O O . GLU A 1 200 ? -23.731 -4.428 29.633 1.00 90.81 200 GLU A O 1
ATOM 1620 N N . VAL A 1 201 ? -22.461 -2.958 28.516 1.00 91.75 201 VAL A N 1
ATOM 1621 C CA . VAL A 1 201 ? -22.348 -1.998 29.627 1.00 91.75 201 VAL A CA 1
ATOM 1622 C C . VAL A 1 201 ? -23.708 -1.367 29.956 1.00 91.75 201 VAL A C 1
ATOM 1624 O O . VAL A 1 201 ? -24.040 -1.158 31.125 1.00 91.75 201 VAL A O 1
ATOM 1627 N N . GLY A 1 202 ? -24.533 -1.084 28.945 1.00 91.38 202 GLY A N 1
ATOM 1628 C CA . GLY A 1 202 ? -25.915 -0.638 29.131 1.00 91.38 202 GLY A CA 1
ATOM 1629 C C . GLY A 1 202 ? -26.809 -1.713 29.759 1.00 91.38 202 GLY A C 1
ATOM 1630 O O . GLY A 1 202 ? -27.602 -1.407 30.653 1.00 91.38 202 GLY A O 1
ATOM 1631 N N . VAL A 1 203 ? -26.665 -2.973 29.337 1.00 92.81 203 VAL A N 1
ATOM 1632 C CA . VAL A 1 203 ? -27.391 -4.117 29.922 1.00 92.81 203 VAL A CA 1
ATOM 1633 C C . VAL A 1 203 ? -26.995 -4.333 31.385 1.00 92.81 203 VAL A C 1
ATOM 1635 O O . VAL A 1 203 ? -27.876 -4.503 32.233 1.00 92.81 203 VAL A O 1
ATOM 1638 N N . LEU A 1 204 ? -25.701 -4.235 31.708 1.00 92.56 204 LEU A N 1
ATOM 1639 C CA . LEU A 1 204 ? -25.195 -4.285 33.082 1.00 92.56 204 LEU A CA 1
ATOM 1640 C C . LEU A 1 204 ? -25.843 -3.200 33.952 1.00 92.56 204 LEU A C 1
ATOM 1642 O O . LEU A 1 204 ? -26.365 -3.497 35.025 1.00 92.56 204 LEU A O 1
ATOM 1646 N N . GLY A 1 205 ? -25.876 -1.955 33.466 1.00 91.31 205 GLY A N 1
ATOM 1647 C CA . GLY A 1 205 ? -26.499 -0.846 34.188 1.00 91.31 205 GLY A CA 1
ATOM 1648 C C . GLY A 1 205 ? -27.997 -1.053 34.446 1.00 91.31 205 GLY A C 1
ATOM 1649 O O . GLY A 1 205 ? -28.482 -0.809 35.549 1.00 91.31 205 GLY A O 1
ATOM 1650 N N . LYS A 1 206 ? -28.745 -1.559 33.457 1.00 90.94 206 LYS A N 1
ATOM 1651 C CA . LYS A 1 206 ? -30.172 -1.888 33.635 1.00 90.94 206 LYS A CA 1
ATOM 1652 C C . LYS A 1 206 ? -30.385 -3.005 34.657 1.00 90.94 206 LYS A C 1
ATOM 1654 O O . LYS A 1 206 ? -31.303 -2.916 35.469 1.00 90.94 206 LYS A O 1
ATOM 1659 N N . SER A 1 207 ? -29.532 -4.025 34.632 1.00 91.56 207 SER A N 1
ATOM 1660 C CA . SER A 1 207 ? -29.621 -5.177 35.535 1.00 91.56 207 SER A CA 1
ATOM 1661 C C . SER A 1 207 ? -29.327 -4.777 36.984 1.00 91.56 207 SER A C 1
ATOM 1663 O O . SER A 1 207 ? -30.106 -5.102 37.877 1.00 91.56 207 SER A O 1
ATOM 1665 N N . LEU A 1 208 ? -28.272 -3.983 37.211 1.00 90.88 208 LEU A N 1
ATOM 1666 C CA . LEU A 1 208 ? -27.946 -3.420 38.529 1.00 90.88 208 LEU A CA 1
ATOM 1667 C C . LEU A 1 208 ? -29.073 -2.533 39.067 1.00 90.88 208 LEU A C 1
ATOM 1669 O O . LEU A 1 208 ? -29.458 -2.657 40.229 1.00 90.88 208 LEU A O 1
ATOM 1673 N N . LYS A 1 209 ? -29.654 -1.677 38.216 1.00 89.88 209 LYS A N 1
ATOM 1674 C CA . LYS A 1 209 ? -30.812 -0.859 38.592 1.00 89.88 209 LYS A CA 1
ATOM 1675 C C . LYS A 1 209 ? -31.983 -1.728 39.065 1.00 89.88 209 LYS A C 1
ATOM 1677 O O . LYS A 1 209 ? -32.549 -1.455 40.121 1.00 89.88 209 LYS A O 1
ATOM 1682 N N . LYS A 1 210 ? -32.325 -2.779 38.313 1.00 91.56 210 LYS A N 1
ATOM 1683 C CA . LYS A 1 210 ? -33.437 -3.674 38.657 1.00 91.56 210 LYS A CA 1
ATOM 1684 C C . LYS A 1 210 ? -33.192 -4.431 39.967 1.00 91.56 210 LYS A C 1
ATOM 1686 O O . LYS A 1 210 ? -34.120 -4.583 40.755 1.00 91.56 210 LYS A O 1
ATOM 1691 N N . ALA A 1 211 ? -31.955 -4.862 40.223 1.00 91.12 211 ALA A N 1
ATOM 1692 C CA . ALA A 1 211 ? -31.586 -5.527 41.473 1.00 91.12 211 ALA A CA 1
ATOM 1693 C C . ALA A 1 211 ? -31.823 -4.626 42.698 1.00 91.12 211 ALA A C 1
ATOM 1695 O O . ALA A 1 211 ? -32.427 -5.062 43.675 1.00 91.12 211 ALA A O 1
ATOM 1696 N N . ILE A 1 212 ? -31.430 -3.352 42.619 1.00 89.69 212 ILE A N 1
ATOM 1697 C CA . ILE A 1 212 ? -31.646 -2.386 43.706 1.00 89.69 212 ILE A CA 1
ATOM 1698 C C . ILE A 1 212 ? -33.126 -2.063 43.896 1.00 89.69 212 ILE A C 1
ATOM 1700 O O . ILE A 1 212 ? -33.583 -1.974 45.032 1.00 89.69 212 ILE A O 1
ATOM 1704 N N . GLU A 1 213 ? -33.889 -1.900 42.814 1.00 91.06 213 GLU A N 1
ATOM 1705 C CA . GLU A 1 213 ? -35.339 -1.694 42.910 1.00 91.06 213 GLU A CA 1
ATOM 1706 C C . GLU A 1 213 ? -36.018 -2.856 43.643 1.00 91.06 213 GLU A C 1
ATOM 1708 O O . GLU A 1 213 ? -36.807 -2.621 44.554 1.00 91.06 213 GLU A O 1
ATOM 1713 N N . ASN A 1 214 ? -35.653 -4.098 43.316 1.00 92.69 214 ASN A N 1
ATOM 1714 C CA . ASN A 1 214 ? -36.177 -5.274 44.008 1.00 92.69 214 ASN A CA 1
ATOM 1715 C C . ASN A 1 214 ? -35.740 -5.314 45.486 1.00 92.69 214 ASN A C 1
ATOM 1717 O O . ASN A 1 214 ? -36.549 -5.641 46.348 1.00 92.69 214 ASN A O 1
ATOM 1721 N N . MET A 1 215 ? -34.496 -4.929 45.796 1.00 92.38 215 MET A N 1
ATOM 1722 C CA . MET A 1 215 ? -34.009 -4.855 47.180 1.00 92.38 215 MET A CA 1
ATOM 1723 C C . MET A 1 215 ? -34.767 -3.810 48.006 1.00 92.38 215 MET A C 1
ATOM 1725 O O . MET A 1 215 ? -35.096 -4.054 49.163 1.00 92.38 215 MET A O 1
ATOM 1729 N N . ARG A 1 216 ? -35.084 -2.650 47.414 1.00 91.56 216 ARG A N 1
ATOM 1730 C CA . ARG A 1 216 ? -35.899 -1.614 48.067 1.00 91.56 216 ARG A CA 1
ATOM 1731 C C . ARG A 1 216 ? -37.305 -2.123 48.388 1.00 91.56 216 ARG A C 1
ATOM 1733 O O . ARG A 1 216 ? -37.801 -1.844 49.474 1.00 91.56 216 ARG A O 1
ATOM 1740 N N . VAL A 1 217 ? -37.928 -2.861 47.466 1.00 94.50 217 VAL A N 1
ATOM 1741 C CA . VAL A 1 217 ? -39.247 -3.478 47.694 1.00 94.50 217 VAL A CA 1
ATOM 1742 C C . VAL A 1 217 ? -39.173 -4.477 48.848 1.00 94.50 217 VAL A C 1
ATOM 1744 O O . VAL A 1 217 ? -39.939 -4.358 49.796 1.00 94.50 217 VAL A O 1
ATOM 1747 N N . LEU A 1 218 ? -38.189 -5.378 48.828 1.00 94.94 218 LEU A N 1
ATOM 1748 C CA . LEU A 1 218 ? -38.006 -6.385 49.874 1.00 94.94 218 LEU A CA 1
ATOM 1749 C C . LEU A 1 218 ? -37.758 -5.762 51.257 1.00 94.94 218 LEU A C 1
ATOM 1751 O O . LEU A 1 218 ? -38.356 -6.186 52.241 1.00 94.94 218 LEU A O 1
ATOM 1755 N N . LEU A 1 219 ? -36.927 -4.719 51.352 1.00 93.25 219 LEU A N 1
ATOM 1756 C CA . LEU A 1 219 ? -36.733 -4.001 52.617 1.00 93.25 219 LEU A CA 1
ATOM 1757 C C . LEU A 1 219 ? -38.006 -3.286 53.083 1.00 93.25 219 LEU A C 1
ATOM 1759 O O . LEU A 1 219 ? -38.268 -3.239 54.284 1.00 93.25 219 LEU A O 1
ATOM 1763 N N . SER A 1 220 ? -38.808 -2.750 52.158 1.00 95.00 220 SER A N 1
ATOM 1764 C CA . SER A 1 220 ? -40.103 -2.152 52.494 1.00 95.00 220 SER A CA 1
ATOM 1765 C C . SER A 1 220 ? -41.062 -3.191 53.077 1.00 95.00 220 SER A C 1
ATOM 1767 O O . SER A 1 220 ? -41.700 -2.916 54.088 1.00 95.00 220 SER A O 1
ATOM 1769 N N . GLU A 1 221 ? -41.136 -4.383 52.483 1.00 96.00 221 GLU A N 1
ATOM 1770 C CA . GLU A 1 221 ? -41.964 -5.493 52.976 1.00 96.00 221 GLU A CA 1
ATOM 1771 C C . GLU A 1 221 ? -41.504 -5.975 54.358 1.00 96.00 221 GLU A C 1
ATOM 1773 O O . GLU A 1 221 ? -42.328 -6.122 55.258 1.00 96.00 221 GLU A O 1
ATOM 1778 N N . ILE A 1 222 ? -40.190 -6.133 54.568 1.00 96.00 222 ILE A N 1
ATOM 1779 C CA . ILE A 1 222 ? -39.619 -6.467 55.885 1.00 96.00 222 ILE A CA 1
ATOM 1780 C C . ILE A 1 222 ? -39.965 -5.392 56.923 1.00 96.00 222 ILE A C 1
ATOM 1782 O O . ILE A 1 222 ? -40.312 -5.724 58.054 1.00 96.00 222 ILE A O 1
ATOM 1786 N N . THR A 1 223 ? -39.881 -4.110 56.552 1.00 95.25 223 THR A N 1
ATOM 1787 C CA . THR A 1 223 ? -40.193 -3.000 57.467 1.00 95.25 223 THR A CA 1
ATOM 1788 C C . THR A 1 223 ? -41.654 -3.053 57.905 1.00 95.25 223 THR A C 1
ATOM 1790 O O . THR A 1 223 ? -41.924 -2.990 59.101 1.00 95.25 223 THR A O 1
ATOM 1793 N N . ILE A 1 224 ? -42.578 -3.237 56.955 1.00 95.38 224 ILE A N 1
ATOM 1794 C CA . ILE A 1 224 ? -44.015 -3.370 57.234 1.00 95.38 224 ILE A CA 1
ATOM 1795 C C . ILE A 1 224 ? -44.272 -4.582 58.136 1.00 95.38 224 ILE A C 1
ATOM 1797 O O . ILE A 1 224 ? -44.864 -4.432 59.201 1.00 95.38 224 ILE A O 1
ATOM 1801 N N . GLY A 1 225 ? -43.741 -5.758 57.781 1.00 95.12 225 GLY A N 1
ATOM 1802 C CA . GLY A 1 225 ? -43.916 -6.970 58.586 1.00 95.12 225 GLY A CA 1
ATOM 1803 C C . GLY A 1 225 ? -43.336 -6.849 60.000 1.00 95.12 225 GLY A C 1
ATOM 1804 O O . GLY A 1 225 ? -43.918 -7.355 60.957 1.00 95.12 225 GLY A O 1
ATOM 1805 N N . SER A 1 226 ? -42.220 -6.131 60.170 1.00 95.62 226 SER A N 1
ATOM 1806 C CA . SER A 1 226 ? -41.659 -5.844 61.494 1.00 95.62 226 SER A CA 1
ATOM 1807 C C . SER A 1 226 ? -42.549 -4.905 62.312 1.00 95.62 226 SER A C 1
ATOM 1809 O O . SER A 1 226 ? -42.614 -5.056 63.532 1.00 95.62 226 SER A O 1
ATOM 1811 N N . THR A 1 227 ? -43.217 -3.937 61.676 1.00 94.81 227 THR A N 1
ATOM 1812 C CA . THR A 1 227 ? -44.195 -3.065 62.342 1.00 94.81 227 THR A CA 1
ATOM 1813 C C . THR A 1 227 ? -45.421 -3.861 62.787 1.00 94.81 227 THR A C 1
ATOM 1815 O O . THR A 1 227 ? -45.811 -3.753 63.948 1.00 94.81 227 THR A O 1
ATOM 1818 N N . ASP A 1 228 ? -45.962 -4.722 61.923 1.00 94.25 228 ASP A N 1
ATOM 1819 C CA . ASP A 1 228 ? -47.109 -5.583 62.245 1.00 94.25 228 ASP A CA 1
ATOM 1820 C C . ASP A 1 228 ? -46.788 -6.558 63.390 1.00 94.25 228 ASP A C 1
ATOM 1822 O O . ASP A 1 228 ? -47.585 -6.747 64.312 1.00 94.25 228 ASP A O 1
ATOM 1826 N N . MET A 1 229 ? -45.584 -7.140 63.385 1.00 94.44 229 MET A N 1
ATOM 1827 C CA . MET A 1 229 ? -45.109 -8.012 64.462 1.00 94.44 229 MET A CA 1
ATOM 1828 C C . MET A 1 229 ? -44.933 -7.253 65.782 1.00 94.44 229 MET A C 1
ATOM 1830 O O . MET A 1 229 ? -45.262 -7.782 66.845 1.00 94.44 229 MET A O 1
ATOM 1834 N N . SER A 1 230 ? -44.449 -6.009 65.731 1.00 94.50 230 SER A N 1
ATOM 1835 C CA . SER A 1 230 ? -44.356 -5.149 66.914 1.00 94.50 230 SER A CA 1
ATOM 1836 C C . SER A 1 230 ? -45.740 -4.830 67.485 1.00 94.50 230 SER A C 1
ATOM 1838 O O . SER A 1 230 ? -45.920 -4.917 68.698 1.00 94.50 230 SER A O 1
ATOM 1840 N N . ALA A 1 231 ? -46.716 -4.512 66.631 1.00 94.25 231 ALA A N 1
ATOM 1841 C CA . ALA A 1 231 ? -48.095 -4.256 67.043 1.00 94.25 231 ALA A CA 1
ATOM 1842 C C . ALA A 1 231 ? -48.745 -5.507 67.660 1.00 94.25 231 ALA A C 1
ATOM 1844 O O . ALA A 1 231 ? -49.294 -5.441 68.757 1.00 94.25 231 ALA A O 1
ATOM 1845 N N . SER A 1 232 ? -48.584 -6.670 67.021 1.00 94.19 232 SER A N 1
ATOM 1846 C CA . SER A 1 232 ? -49.093 -7.953 67.534 1.00 94.19 232 SER A CA 1
ATOM 1847 C C . SER A 1 232 ? -48.460 -8.329 68.880 1.00 94.19 232 SER A C 1
ATOM 1849 O O . SER A 1 232 ? -49.122 -8.875 69.757 1.00 94.19 232 SER A O 1
ATOM 1851 N N . SER A 1 233 ? -47.173 -8.017 69.072 1.00 95.31 233 SER A N 1
ATOM 1852 C CA . SER A 1 233 ? -46.473 -8.249 70.344 1.00 95.31 233 SER A CA 1
ATOM 1853 C C . SER A 1 233 ? -46.994 -7.341 71.463 1.00 95.31 233 SER A C 1
ATOM 1855 O O . SER A 1 233 ? -47.090 -7.776 72.608 1.00 95.31 233 SER A O 1
ATOM 1857 N N . GLN A 1 234 ? -47.355 -6.093 71.142 1.00 94.19 234 GLN A N 1
ATOM 1858 C CA . GLN A 1 234 ? -47.987 -5.169 72.089 1.00 94.19 234 GLN A CA 1
ATOM 1859 C C . GLN A 1 234 ? -49.392 -5.640 72.479 1.00 94.19 234 GLN A C 1
ATOM 1861 O O . GLN A 1 234 ? -49.719 -5.638 73.663 1.00 94.19 234 GLN A O 1
ATOM 1866 N N . GLU A 1 235 ? -50.188 -6.097 71.510 1.00 95.00 235 GLU A N 1
ATOM 1867 C CA . GLU A 1 235 ? -51.513 -6.673 71.760 1.00 95.00 235 GLU A CA 1
ATOM 1868 C C . GLU A 1 235 ? -51.416 -7.930 72.636 1.00 95.00 235 GLU A C 1
ATOM 1870 O O . GLU A 1 235 ? -52.090 -8.018 73.659 1.00 95.00 235 GLU A O 1
ATOM 1875 N N . LEU A 1 236 ? -50.494 -8.848 72.322 1.00 94.19 236 LEU A N 1
ATOM 1876 C CA . LEU A 1 236 ? -50.250 -10.046 73.128 1.00 94.19 236 LEU A CA 1
ATOM 1877 C C . LEU A 1 236 ? -49.821 -9.711 74.564 1.00 94.19 236 LEU A C 1
ATOM 1879 O O . LEU A 1 236 ? -50.268 -10.370 75.506 1.00 94.19 236 LEU A O 1
ATOM 1883 N N . SER A 1 237 ? -48.965 -8.700 74.747 1.00 94.19 237 SER A N 1
ATOM 1884 C CA . SER A 1 237 ? -48.559 -8.236 76.079 1.00 94.19 237 SER A CA 1
ATOM 1885 C C . SER A 1 237 ? -49.765 -7.734 76.872 1.00 94.19 237 SER A C 1
ATOM 1887 O O . SER A 1 237 ? -49.949 -8.145 78.015 1.00 94.19 237 SER A O 1
ATOM 1889 N N . ALA A 1 238 ? -50.626 -6.923 76.250 1.00 94.19 238 ALA A N 1
ATOM 1890 C CA . ALA A 1 238 ? -51.845 -6.423 76.880 1.00 94.19 238 ALA A CA 1
ATOM 1891 C C . ALA A 1 238 ? -52.812 -7.562 77.251 1.00 94.19 238 ALA A C 1
ATOM 1893 O O . ALA A 1 238 ? -53.304 -7.612 78.376 1.00 94.19 238 ALA A O 1
ATOM 1894 N N . THR A 1 239 ? -53.029 -8.533 76.356 1.00 94.75 239 THR A N 1
ATOM 1895 C CA . THR A 1 239 ? -53.853 -9.717 76.656 1.00 94.75 239 THR A CA 1
ATOM 1896 C C . THR A 1 239 ? -53.262 -10.556 77.792 1.00 94.75 239 THR A C 1
ATOM 1898 O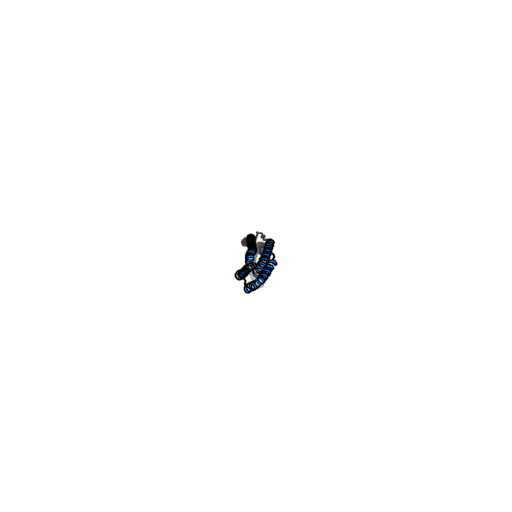 O . THR A 1 239 ? -53.997 -11.109 78.607 1.00 94.75 239 THR A O 1
ATOM 1901 N N . THR A 1 240 ? -51.934 -10.654 77.880 1.00 93.25 240 THR A N 1
ATOM 1902 C CA . THR A 1 240 ? -51.256 -11.383 78.963 1.00 93.25 240 THR A CA 1
ATOM 1903 C C . THR A 1 240 ? -51.434 -10.679 80.314 1.00 93.25 240 THR A C 1
ATOM 1905 O O . THR A 1 240 ? -51.660 -11.345 81.327 1.00 93.25 240 THR A O 1
ATOM 1908 N N . GLU A 1 241 ? -51.386 -9.344 80.343 1.00 93.38 241 GLU A N 1
ATOM 1909 C CA . GLU A 1 241 ? -51.690 -8.546 81.541 1.00 93.38 241 GLU A CA 1
ATOM 1910 C C . GLU A 1 241 ? -53.149 -8.731 81.987 1.00 93.38 241 GLU A C 1
ATOM 1912 O O . GLU A 1 241 ? -53.407 -9.010 83.160 1.00 93.38 241 GLU A O 1
ATOM 1917 N N . GLU A 1 242 ? -54.101 -8.669 81.051 1.00 93.94 242 GLU A N 1
ATOM 1918 C CA . GLU A 1 242 ? -55.525 -8.906 81.324 1.00 93.94 242 GLU A CA 1
ATOM 1919 C C . GLU A 1 242 ? -55.778 -10.327 81.858 1.00 93.94 242 GLU A C 1
ATOM 1921 O O . GLU A 1 242 ? -56.510 -10.525 82.836 1.00 93.94 242 GLU A O 1
ATOM 1926 N N . MET A 1 243 ? -55.125 -11.331 81.264 1.00 92.38 243 MET A N 1
ATOM 1927 C CA . MET A 1 243 ? -55.206 -12.718 81.719 1.00 92.38 243 MET A CA 1
ATOM 1928 C C . MET A 1 243 ? -54.647 -12.881 83.135 1.00 92.38 243 MET A C 1
ATOM 1930 O O . MET A 1 243 ? -55.257 -13.569 83.951 1.00 92.38 243 MET A O 1
ATOM 1934 N N . THR A 1 244 ? -53.526 -12.226 83.447 1.00 92.94 244 THR A N 1
ATOM 1935 C CA . THR A 1 244 ? -52.926 -12.251 84.791 1.00 92.94 244 THR A CA 1
ATOM 1936 C C . THR A 1 244 ? -53.888 -11.660 85.821 1.00 92.94 244 THR A C 1
ATOM 1938 O O . THR A 1 244 ? -54.176 -12.305 86.825 1.00 92.94 244 THR A O 1
ATOM 1941 N N . SER A 1 245 ? -54.490 -10.503 85.523 1.00 93.00 245 SER A N 1
ATOM 1942 C CA . SER A 1 245 ? -55.507 -9.896 86.393 1.00 93.00 245 SER A CA 1
ATOM 1943 C C . SER A 1 245 ? -56.730 -10.803 86.586 1.00 93.00 245 SER A C 1
ATOM 1945 O O . SER A 1 245 ? -57.271 -10.915 87.687 1.00 93.00 245 SER A O 1
ATOM 1947 N N . THR A 1 246 ? -57.158 -11.504 85.535 1.00 93.94 246 THR A N 1
ATOM 1948 C CA . THR A 1 246 ? -58.256 -12.475 85.627 1.00 93.94 246 THR A CA 1
ATOM 1949 C C . THR A 1 246 ? -57.889 -13.661 86.523 1.00 93.94 246 THR A C 1
ATOM 1951 O O . THR A 1 246 ? -58.719 -14.107 87.313 1.00 93.94 246 THR A O 1
ATOM 1954 N N . ILE A 1 247 ? -56.653 -14.162 86.441 1.00 92.38 247 ILE A N 1
ATOM 1955 C CA . ILE A 1 247 ? -56.149 -15.236 87.310 1.00 92.38 247 ILE A CA 1
ATOM 1956 C C . ILE A 1 247 ? -56.105 -14.790 88.776 1.00 92.38 247 ILE A C 1
ATOM 1958 O O . ILE A 1 247 ? -56.488 -15.575 89.648 1.00 92.38 247 ILE A O 1
ATOM 1962 N N . ASP A 1 248 ? -55.708 -13.548 89.057 1.00 91.94 248 ASP A N 1
ATOM 1963 C CA . ASP A 1 248 ? -55.739 -12.995 90.417 1.00 91.94 248 ASP A CA 1
ATOM 1964 C C . ASP A 1 248 ? -57.172 -12.998 90.976 1.00 91.94 248 ASP A C 1
ATOM 1966 O O . ASP A 1 248 ? -57.409 -13.526 92.064 1.00 91.94 248 ASP A O 1
ATOM 1970 N N . ASN A 1 249 ? -58.153 -12.538 90.187 1.00 92.31 249 ASN A N 1
ATOM 1971 C CA . ASN A 1 249 ? -59.573 -12.580 90.563 1.00 92.31 249 ASN A CA 1
ATOM 1972 C C . ASN A 1 249 ? -60.077 -14.018 90.798 1.00 92.31 249 ASN A C 1
ATOM 1974 O O . ASN A 1 249 ? -60.823 -14.279 91.741 1.00 92.31 249 ASN A O 1
ATOM 1978 N N . VAL A 1 250 ? -59.680 -14.978 89.954 1.00 91.56 250 VAL A N 1
ATOM 1979 C CA . VAL A 1 250 ? -60.039 -16.399 90.129 1.00 91.56 250 VAL A CA 1
ATOM 1980 C C . VAL A 1 250 ? -59.427 -16.967 91.410 1.00 91.56 250 VAL A C 1
ATOM 1982 O O . VAL A 1 250 ? -60.082 -17.739 92.112 1.00 91.56 250 VAL A O 1
ATOM 1985 N N . THR A 1 251 ? -58.196 -16.576 91.733 1.00 92.38 251 THR A N 1
ATOM 1986 C CA . THR A 1 251 ? -57.508 -16.989 92.961 1.00 92.38 251 THR A CA 1
ATOM 1987 C C . THR A 1 251 ? -58.220 -16.437 94.196 1.00 92.38 251 THR A C 1
ATOM 1989 O O . THR A 1 251 ? -58.462 -17.186 95.144 1.00 92.38 251 THR A O 1
ATOM 1992 N N . GLU A 1 252 ? -58.644 -15.171 94.168 1.00 91.69 252 GLU A N 1
ATOM 1993 C CA . GLU A 1 252 ? -59.454 -14.562 95.230 1.00 91.69 252 GLU A CA 1
ATOM 1994 C C . GLU A 1 252 ? -60.806 -15.275 95.395 1.00 91.69 252 GLU A C 1
ATOM 1996 O O . GLU A 1 252 ? -61.186 -15.653 96.503 1.00 91.69 252 GLU A O 1
ATOM 2001 N N . LEU A 1 253 ? -61.513 -15.555 94.298 1.00 93.12 253 LEU A N 1
ATOM 2002 C CA . LEU A 1 253 ? -62.766 -16.315 94.343 1.00 93.12 253 LEU A CA 1
ATOM 2003 C C . LEU A 1 253 ? -62.568 -17.723 94.921 1.00 93.12 253 LEU A C 1
ATOM 2005 O O . LEU A 1 253 ? -63.389 -18.185 95.716 1.00 93.12 253 LEU A O 1
ATOM 2009 N N . ALA A 1 254 ? -61.481 -18.408 94.560 1.00 89.75 254 ALA A N 1
ATOM 2010 C CA . ALA A 1 254 ? -61.149 -19.716 95.116 1.00 89.75 254 ALA A CA 1
ATOM 2011 C C . ALA A 1 254 ? -60.894 -19.647 96.633 1.00 89.75 254 ALA A C 1
ATOM 2013 O O . ALA A 1 254 ? -61.343 -20.534 97.362 1.00 89.75 254 ALA A O 1
ATOM 2014 N N . GLN A 1 255 ? -60.245 -18.581 97.117 1.00 90.94 255 GLN A N 1
ATOM 2015 C CA . GLN A 1 255 ? -60.059 -18.307 98.546 1.00 90.94 255 GLN A CA 1
ATOM 2016 C C . GLN A 1 255 ? -61.411 -18.137 99.258 1.00 90.94 255 GLN A C 1
ATOM 2018 O O . GLN A 1 255 ? -61.667 -18.805 100.259 1.00 90.94 255 GLN A O 1
ATOM 2023 N N . VAL A 1 256 ? -62.313 -17.318 98.704 1.00 92.69 256 VAL A N 1
ATOM 2024 C CA . VAL A 1 256 ? -63.665 -17.109 99.253 1.00 92.69 256 VAL A CA 1
ATOM 2025 C C . VAL A 1 256 ? -64.454 -18.423 99.303 1.00 92.69 256 VAL A C 1
ATOM 2027 O O . VAL A 1 256 ? -65.130 -18.712 100.291 1.00 92.69 256 VAL A O 1
ATOM 2030 N N . ILE A 1 257 ? -64.345 -19.266 98.270 1.00 90.50 257 ILE A N 1
ATOM 2031 C CA . ILE A 1 257 ? -64.966 -20.599 98.252 1.00 90.50 257 ILE A CA 1
ATOM 2032 C C . ILE A 1 257 ? -64.361 -21.505 99.335 1.00 90.50 257 ILE A C 1
ATOM 2034 O O . ILE A 1 257 ? -65.099 -22.217 100.022 1.00 90.50 257 ILE A O 1
ATOM 2038 N N . ALA A 1 258 ? -63.039 -21.495 99.518 1.00 88.94 258 ALA A N 1
ATOM 2039 C CA . ALA A 1 258 ? -62.362 -22.258 100.568 1.00 88.94 258 ALA A CA 1
ATOM 2040 C C . ALA A 1 258 ? -62.807 -21.826 101.981 1.00 88.94 258 ALA A C 1
ATOM 2042 O O . ALA A 1 258 ? -63.077 -22.666 102.841 1.00 88.94 258 ALA A O 1
ATOM 2043 N N . GLU A 1 259 ? -62.958 -20.523 102.220 1.00 89.50 259 GLU A N 1
ATOM 2044 C CA . GLU A 1 259 ? -63.483 -19.989 103.481 1.00 89.50 259 GLU A CA 1
ATOM 2045 C C . GLU A 1 259 ? -64.956 -20.361 103.687 1.00 89.50 259 GLU A C 1
ATOM 2047 O O . GLU A 1 259 ? -65.342 -20.840 104.757 1.00 89.50 259 GLU A O 1
ATOM 2052 N N . GLY A 1 260 ? -65.781 -20.218 102.646 1.00 89.69 260 GLY A N 1
ATOM 2053 C CA . GLY A 1 260 ? -67.192 -20.596 102.678 1.00 89.69 260 GLY A CA 1
ATOM 2054 C C . GLY A 1 260 ? -67.393 -22.088 102.953 1.00 89.69 260 GLY A C 1
ATOM 2055 O O . GLY A 1 260 ? -68.231 -22.463 103.773 1.00 89.69 260 GLY A O 1
ATOM 2056 N N . THR A 1 261 ? -66.584 -22.952 102.336 1.00 88.19 261 THR A N 1
ATOM 2057 C CA . THR A 1 261 ? -66.597 -24.401 102.597 1.00 88.19 261 THR A CA 1
ATOM 2058 C C . THR A 1 261 ? -66.121 -24.751 104.008 1.00 88.19 261 THR A C 1
ATOM 2060 O O . THR A 1 261 ? -66.724 -25.618 104.643 1.00 88.19 261 THR A O 1
ATOM 2063 N N . GLN A 1 262 ? -65.118 -24.057 104.560 1.00 87.88 262 GLN A N 1
ATOM 2064 C CA . GLN A 1 262 ? -64.759 -24.198 105.979 1.00 87.88 262 GLN A CA 1
ATOM 2065 C C . GLN A 1 262 ? -65.906 -23.776 106.907 1.00 87.88 262 GLN A C 1
ATOM 2067 O O . GLN A 1 262 ? -66.182 -24.460 107.896 1.00 87.88 262 GLN A O 1
ATOM 2072 N N . GLY A 1 263 ? -66.594 -22.679 106.587 1.00 86.50 263 GLY A N 1
ATOM 2073 C CA . GLY A 1 263 ? -67.783 -22.224 107.309 1.00 86.50 263 GLY A CA 1
ATOM 2074 C C . GLY A 1 263 ? -68.906 -23.262 107.279 1.00 86.50 263 GLY A C 1
ATOM 2075 O O . GLY A 1 263 ? -69.410 -23.658 108.328 1.00 86.50 263 GLY A O 1
ATOM 2076 N N . LEU A 1 264 ? -69.236 -23.777 106.092 1.00 86.06 264 LEU A N 1
ATOM 2077 C CA . LEU A 1 264 ? -70.189 -24.877 105.898 1.00 86.06 264 LEU A CA 1
ATOM 2078 C C . LEU A 1 264 ? -69.802 -26.128 106.691 1.00 86.06 264 LEU A C 1
ATOM 2080 O O . LEU A 1 264 ? -70.670 -26.760 107.289 1.00 86.06 264 LEU A O 1
ATOM 2084 N N . SER A 1 265 ? -68.514 -26.476 106.735 1.00 87.12 265 SER A N 1
ATOM 2085 C CA . SER A 1 265 ? -68.012 -27.596 107.538 1.00 87.12 265 SER A CA 1
ATOM 2086 C C . SER A 1 265 ? -68.286 -27.387 109.032 1.00 87.12 265 SER A C 1
ATOM 2088 O O . SER A 1 265 ? -68.840 -28.276 109.678 1.00 87.12 265 SER A O 1
ATOM 2090 N N . LYS A 1 266 ? -68.013 -26.188 109.574 1.00 85.81 266 LYS A N 1
ATOM 2091 C CA . LYS A 1 266 ? -68.345 -25.841 110.970 1.00 85.81 266 LYS A CA 1
ATOM 2092 C C . LYS A 1 266 ? -69.844 -25.929 111.247 1.00 85.81 266 LYS A C 1
ATOM 2094 O O . LYS A 1 266 ? -70.236 -26.553 112.227 1.00 85.81 266 LYS A O 1
ATOM 2099 N N . ILE A 1 267 ? -70.675 -25.363 110.370 1.00 88.25 267 ILE A N 1
ATOM 2100 C CA . ILE A 1 267 ? -72.139 -25.448 110.489 1.00 88.25 267 ILE A CA 1
ATOM 2101 C C . ILE A 1 267 ? -72.580 -26.913 110.473 1.00 88.25 267 ILE A C 1
ATOM 2103 O O . ILE A 1 267 ? -73.389 -27.324 111.291 1.00 88.25 267 ILE A O 1
ATOM 2107 N N . THR A 1 268 ? -72.017 -27.733 109.586 1.00 85.94 268 THR A N 1
ATOM 2108 C CA . THR A 1 268 ? -72.336 -29.166 109.503 1.00 85.94 268 THR A CA 1
ATOM 2109 C C . THR A 1 268 ? -71.936 -29.915 110.780 1.00 85.94 268 THR A C 1
ATOM 2111 O O . THR A 1 268 ? -72.678 -30.784 111.240 1.00 85.94 268 THR A O 1
ATOM 2114 N N . GLN A 1 269 ? -70.796 -29.572 111.391 1.00 86.69 269 GLN A N 1
ATOM 2115 C CA . GLN A 1 269 ? -70.387 -30.103 112.697 1.00 86.69 269 GLN A CA 1
ATOM 2116 C C . GLN A 1 269 ? -71.353 -29.679 113.809 1.00 86.69 269 GLN A C 1
ATOM 2118 O O . GLN A 1 269 ? -71.729 -30.503 114.640 1.00 86.69 269 GLN A O 1
ATOM 2123 N N . GLU A 1 270 ? -71.788 -28.422 113.814 1.00 84.75 270 GLU A N 1
ATOM 2124 C CA . GLU A 1 270 ? -72.751 -27.897 114.785 1.00 84.75 270 GLU A CA 1
ATOM 2125 C C . GLU A 1 270 ? -74.142 -28.529 114.620 1.00 84.75 270 GLU A C 1
ATOM 2127 O O . GLU A 1 270 ? -74.763 -28.934 115.602 1.00 84.75 270 GLU A O 1
ATOM 2132 N N . VAL A 1 271 ? -74.600 -28.719 113.380 1.00 86.75 271 VAL A N 1
ATOM 2133 C CA . VAL A 1 271 ? -75.816 -29.481 113.053 1.00 86.75 271 VAL A CA 1
ATOM 2134 C C . VAL A 1 271 ? -75.685 -30.931 113.519 1.00 86.75 271 VAL A C 1
ATOM 2136 O O . VAL A 1 271 ? -76.601 -31.472 114.127 1.00 86.75 271 VAL A O 1
ATOM 2139 N N . SER A 1 272 ? -74.535 -31.570 113.296 1.00 83.19 272 SER A N 1
ATOM 2140 C CA . SER A 1 272 ? -74.294 -32.936 113.782 1.00 83.19 272 SER A CA 1
ATOM 2141 C C . SER A 1 272 ? -74.342 -33.003 115.311 1.00 83.19 272 SER A C 1
ATOM 2143 O O . SER A 1 272 ? -74.958 -33.908 115.870 1.00 83.19 272 SER A O 1
ATOM 2145 N N . LYS A 1 273 ? -73.749 -32.017 115.994 1.00 83.62 273 LYS A N 1
ATOM 2146 C CA . LYS A 1 273 ? -73.778 -31.905 117.456 1.00 83.62 273 LYS A CA 1
ATOM 2147 C C . LYS A 1 273 ? -75.200 -31.700 117.979 1.00 83.62 273 LYS A C 1
ATOM 2149 O O . LYS A 1 273 ? -75.619 -32.410 118.885 1.00 83.62 273 LYS A O 1
ATOM 2154 N N . THR A 1 274 ? -75.957 -30.776 117.397 1.00 84.06 274 THR A N 1
ATOM 2155 C CA . THR A 1 274 ? -77.358 -30.536 117.781 1.00 84.06 274 THR A CA 1
ATOM 2156 C C . THR A 1 274 ? -78.238 -31.753 117.505 1.00 84.06 274 THR A C 1
ATOM 2158 O O . THR A 1 274 ? -79.069 -32.093 118.339 1.00 84.06 274 THR A O 1
ATOM 2161 N N . LEU A 1 275 ? -78.029 -32.481 116.403 1.00 84.88 275 LEU A N 1
ATOM 2162 C CA . LEU A 1 275 ? -78.699 -33.765 116.163 1.00 84.88 275 LEU A CA 1
ATOM 2163 C C . LEU A 1 275 ? -78.358 -34.805 117.236 1.00 84.88 275 LEU A C 1
ATOM 2165 O O . LEU A 1 275 ? -79.239 -35.554 117.654 1.00 84.88 275 LEU A O 1
ATOM 2169 N N . GLN A 1 276 ? -77.110 -34.843 117.704 1.00 80.69 276 GLN A N 1
ATOM 2170 C CA . GLN A 1 276 ? -76.690 -35.730 118.787 1.00 80.69 276 GLN A CA 1
ATOM 2171 C C . GLN A 1 276 ? -77.340 -35.344 120.124 1.00 80.69 276 GLN A C 1
ATOM 2173 O O . GLN A 1 276 ? -77.858 -36.216 120.817 1.00 80.69 276 GLN A O 1
ATOM 2178 N N . GLU A 1 277 ? -77.407 -34.050 120.446 1.00 82.81 277 GLU A N 1
ATOM 2179 C CA . GLU A 1 277 ? -78.131 -33.531 121.616 1.00 82.81 277 GLU A CA 1
ATOM 2180 C C . GLU A 1 277 ? -79.636 -33.851 121.541 1.00 82.81 277 GLU A C 1
ATOM 2182 O O . GLU A 1 277 ? -80.227 -34.303 122.521 1.00 82.81 277 GLU A O 1
ATOM 2187 N N . VAL A 1 278 ? -80.264 -33.689 120.370 1.00 82.44 278 VAL A N 1
ATOM 2188 C CA . VAL A 1 278 ? -81.670 -34.066 120.130 1.00 82.44 278 VAL A CA 1
ATOM 2189 C C . VAL A 1 278 ? -81.870 -35.574 120.278 1.00 82.44 278 VAL A C 1
ATOM 2191 O O . VAL A 1 278 ? -82.867 -36.006 120.857 1.00 82.44 278 VAL A O 1
ATOM 2194 N N . TYR A 1 279 ? -80.933 -36.385 119.788 1.00 81.25 279 TYR A N 1
ATOM 2195 C CA . TYR A 1 279 ? -80.975 -37.836 119.935 1.00 81.25 279 TYR A CA 1
ATOM 2196 C C . TYR A 1 279 ? -80.874 -38.259 121.409 1.00 81.25 279 TYR A C 1
ATOM 2198 O O . TYR A 1 279 ? -81.691 -39.057 121.874 1.00 81.25 279 TYR A O 1
ATOM 2206 N N . GLU A 1 280 ? -79.950 -37.680 122.181 1.00 78.69 280 GLU A N 1
ATOM 2207 C CA . GLU A 1 280 ? -79.864 -37.901 123.632 1.00 78.69 280 GLU A CA 1
ATOM 2208 C C . GLU A 1 280 ? -81.133 -37.444 124.363 1.00 78.69 280 GLU A C 1
ATOM 2210 O O . GLU A 1 280 ? -81.657 -38.163 125.223 1.00 78.69 280 GLU A O 1
ATOM 2215 N N . LEU A 1 281 ? -81.683 -36.284 123.995 1.00 81.94 281 LEU A N 1
ATOM 2216 C CA . LEU A 1 281 ? -82.943 -35.787 124.543 1.00 81.94 281 LEU A CA 1
ATOM 2217 C C . LEU A 1 281 ? -84.100 -36.747 124.234 1.00 81.94 281 LEU A C 1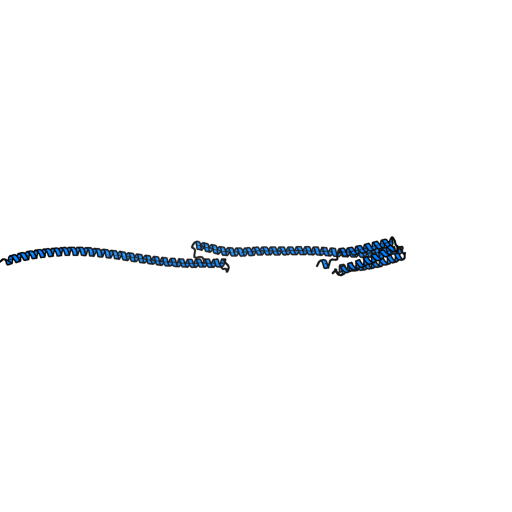
ATOM 2219 O O . LEU A 1 281 ? -84.915 -37.021 125.114 1.00 81.94 281 LEU A O 1
ATOM 2223 N N . SER A 1 282 ? -84.153 -37.302 123.019 1.00 78.00 282 SER A N 1
ATOM 2224 C CA . SER A 1 282 ? -85.143 -38.303 122.613 1.00 78.00 282 SER A CA 1
ATOM 2225 C C . SER A 1 282 ? -85.020 -39.593 123.426 1.00 78.00 282 SER A C 1
ATOM 2227 O O . SER A 1 282 ? -86.039 -40.129 123.856 1.00 78.00 282 SER A O 1
ATOM 2229 N N . ILE A 1 283 ? -83.802 -40.086 123.682 1.00 79.00 283 ILE A N 1
ATOM 2230 C CA . ILE A 1 283 ? -83.577 -41.242 124.569 1.00 79.00 283 ILE A CA 1
ATOM 2231 C C . ILE A 1 283 ? -84.055 -40.923 125.989 1.00 79.00 283 ILE A C 1
ATOM 2233 O O . ILE A 1 283 ? -84.730 -41.737 126.618 1.00 79.00 283 ILE A O 1
ATOM 2237 N N . THR A 1 284 ? -83.745 -39.729 126.492 1.00 75.38 284 THR A N 1
ATOM 2238 C CA . THR A 1 284 ? -84.154 -39.287 127.832 1.00 75.38 284 THR A CA 1
ATOM 2239 C C . THR A 1 284 ? -85.681 -39.174 127.946 1.00 75.38 284 THR A C 1
ATOM 2241 O O . THR A 1 284 ? -86.269 -39.570 128.955 1.00 75.38 284 THR A O 1
ATOM 2244 N N . LEU A 1 285 ? -86.347 -38.669 126.904 1.00 74.69 285 LEU A N 1
ATOM 2245 C CA . LEU A 1 285 ? -87.807 -38.621 126.789 1.00 74.69 285 LEU A CA 1
ATOM 2246 C C . LEU A 1 285 ? -88.421 -40.024 126.726 1.00 74.69 285 LEU A C 1
ATOM 2248 O O . LEU A 1 285 ? -89.390 -40.278 127.439 1.00 74.69 285 LEU A O 1
ATOM 2252 N N . ASP A 1 286 ? -87.846 -40.943 125.947 1.00 73.56 286 ASP A N 1
ATOM 2253 C CA . ASP A 1 286 ? -88.282 -42.344 125.887 1.00 73.56 286 ASP A CA 1
ATOM 2254 C C . ASP A 1 286 ? -88.135 -43.041 127.251 1.00 73.56 286 ASP A C 1
ATOM 2256 O O . ASP A 1 286 ? -89.051 -43.725 127.710 1.00 73.56 286 ASP A O 1
ATOM 2260 N N . GLN A 1 287 ? -87.033 -42.800 127.968 1.00 71.38 287 GLN A N 1
ATOM 2261 C CA . GLN A 1 287 ? -86.850 -43.279 129.342 1.00 71.38 287 GLN A CA 1
ATOM 2262 C C . GLN A 1 287 ? -87.902 -42.702 130.301 1.00 71.38 287 GLN A C 1
ATOM 2264 O O . GLN A 1 287 ? -88.480 -43.451 131.093 1.00 71.38 287 GLN A O 1
ATOM 2269 N N . LYS A 1 288 ? -88.207 -41.398 130.213 1.00 70.25 288 LYS A N 1
ATOM 2270 C CA . LYS A 1 288 ? -89.289 -40.766 130.993 1.00 70.25 288 LYS A CA 1
ATOM 2271 C C . LYS A 1 288 ? -90.660 -41.368 130.675 1.00 70.25 288 LYS A C 1
ATOM 2273 O O . LYS A 1 288 ? -91.422 -41.643 131.597 1.00 70.25 288 LYS A O 1
ATOM 2278 N N . MET A 1 289 ? -90.961 -41.611 129.401 1.00 65.88 289 MET A N 1
ATOM 2279 C CA . MET A 1 289 ? -92.218 -42.216 128.941 1.00 65.88 289 MET A CA 1
ATOM 2280 C C . MET A 1 289 ? -92.361 -43.671 129.412 1.00 65.88 289 MET A C 1
ATOM 2282 O O . MET A 1 289 ? -93.419 -44.061 129.902 1.00 65.88 289 MET A O 1
ATOM 2286 N N . LYS A 1 290 ? -91.285 -44.468 129.359 1.00 63.22 290 LYS A N 1
ATOM 2287 C CA . LYS A 1 290 ? -91.254 -45.832 129.922 1.00 63.22 290 LYS A CA 1
ATOM 2288 C C . LYS A 1 290 ? -91.409 -45.851 131.444 1.00 63.22 290 LYS A C 1
ATOM 2290 O O . LYS A 1 290 ? -91.970 -46.805 131.976 1.00 63.22 290 LYS A O 1
ATOM 2295 N N . GLY A 1 291 ? -90.948 -44.810 132.138 1.00 59.06 291 GLY A N 1
ATOM 2296 C CA . GLY A 1 291 ? -91.215 -44.605 133.564 1.00 59.06 291 GLY A CA 1
ATOM 2297 C C . GLY A 1 291 ? -92.675 -44.245 133.859 1.00 59.06 291 GLY A C 1
ATOM 2298 O O . GLY A 1 291 ? -93.219 -44.693 134.864 1.00 59.06 291 GLY A O 1
ATOM 2299 N N . TYR A 1 292 ? -93.323 -43.493 132.964 1.00 54.38 292 TYR A N 1
ATOM 2300 C CA . TYR A 1 292 ? -94.732 -43.105 133.090 1.00 54.38 292 TYR A CA 1
ATOM 2301 C C . TYR A 1 292 ? -95.703 -44.268 132.835 1.00 54.38 292 TYR A C 1
ATOM 2303 O O . TYR A 1 292 ? -96.746 -44.334 133.468 1.00 54.38 292 TYR A O 1
ATOM 2311 N N . ASN A 1 293 ? -95.343 -45.224 131.972 1.00 52.06 293 ASN A N 1
ATOM 2312 C CA . ASN A 1 293 ? -96.177 -46.392 131.645 1.00 52.06 293 ASN A CA 1
ATOM 2313 C C . ASN A 1 293 ? -96.080 -47.553 132.663 1.00 52.06 293 ASN A C 1
ATOM 2315 O O . ASN A 1 293 ? -96.480 -48.677 132.358 1.00 52.06 293 ASN A O 1
ATOM 2319 N N . LYS A 1 294 ? -95.513 -47.314 133.855 1.00 47.88 294 LYS A N 1
ATOM 2320 C CA . LYS A 1 294 ? -95.332 -48.323 134.915 1.00 47.88 294 LYS A CA 1
ATOM 2321 C C . LYS A 1 294 ? -96.215 -48.113 136.155 1.00 47.88 294 LYS A C 1
ATOM 2323 O O . LYS A 1 294 ? -95.978 -48.782 137.160 1.00 47.88 294 LYS A O 1
ATOM 2328 N N . TYR A 1 295 ? -97.222 -47.244 136.069 1.00 42.50 295 TYR A N 1
ATOM 2329 C CA . TYR A 1 295 ? -98.227 -47.015 137.111 1.00 42.50 295 TYR A CA 1
ATOM 2330 C C . TYR A 1 295 ? -99.634 -46.973 136.523 1.00 42.50 295 TYR A C 1
ATOM 2332 O O . TYR A 1 295 ? -99.800 -46.332 135.463 1.00 42.50 295 TYR A O 1
#

Sequence (295 aa):
MYEQHLISIDTVHRIKQRVVLSNSYLMDVLRKPVEETIVEAEEQFNQLTIGNEADIYTIEIKDLSQGDKEILNKFKEYLILYQEEREEVLKLVKSFRFYEADRQYKKLEEASNQALLSLDELIASHKQGATAANLENKQSYVNSITINRFITMIGFIVAILLGGFISINISKRLSKATQFAYSFGQGDLSQKMSILGKDEVGVLGKSLKKAIENMRVLLSEITIGSTDMSASSQELSATTEEMTSTIDNVTELAQVIAEGTQGLSKITQEVSKTLQEVYELSITLDQKMKGYNKY

Secondary structure (DSSP, 8-state):
-GGGT---HHHHHHHHHHHHHHHHHHHHHHHS--HHHHHHHHHHHHHHHHHHHHHHHHHHTS---HHHHHHHHHHHHHHHHHHHHHHHHHHHHHTT-HHHHHHHHHHHHHHHHHHHHHHHHHHHHHHHHHHHHHHHHHHHHHHHHHHHHHHHHHHHHHHHHHHHHHHHHHHHHHHHHHHHHHHHHTT----------SSHHHHHHHHHHHHHHHHHHHHHHHHHHHHHHHHHHHHHHHHHHHHHHHHHHHHHHHHHHHHHHHHHHHHHHHHHHHHHHHHHHHHHHHHHHHHHTT-

pLDDT: mean 89.98, std 9.63, range [42.5, 98.12]